Protein AF-U4R1W8-F1 (afdb_monomer)

pLDDT: mean 82.8, std 11.83, range [41.53, 95.94]

Solvent-accessible surface area (backbone atoms only — not comparable to full-atom values): 12008 Å² total; per-residue (Å²): 133,58,74,65,61,56,52,50,53,52,52,53,51,50,52,52,52,52,52,49,53,51,51,51,53,50,52,22,50,51,47,30,52,52,53,52,50,52,46,52,54,21,46,48,51,9,36,58,47,18,41,65,30,57,30,69,77,75,13,47,61,17,70,64,47,62,53,34,86,89,76,74,40,74,38,38,34,34,30,33,64,26,67,68,56,14,50,51,39,22,42,54,38,23,28,74,65,56,68,47,54,59,87,79,42,40,87,41,27,40,40,38,42,34,27,17,39,93,74,33,34,38,39,39,41,36,39,79,89,47,77,47,74,54,72,41,72,50,50,74,54,51,49,56,53,50,52,61,47,48,59,76,76,44,68,81,86,49,88,80,78,79,80,69,75,56,63,79,42,80,89,81,42,57,62,58,80,38,27,28,26,33,42,37,35,50,69,43,78,40,72,30,76,85,50,75,45,69,44,70,48,76,40,76,34,66,50,85,86,77,82,80,78,78,85,73,80,128

Nearest PDB structures (foldseek):
  9ba3-assembly3_E  TM=3.712E-01  e=3.579E-02  Vreelandella titanicae
  9b9s-assembly1_A-2  TM=3.191E-01  e=2.455E-02  Vreelandella titanicae
  5zfr-assembly1_C-2  TM=2.902E-01  e=1.064E+00  Geobacter sulfurreducens PCA
  2r41-assembly1_C  TM=4.197E-01  e=5.799E+00  Enterococcus faecalis V583
  5uls-assembly1_B  TM=2.135E-01  e=8.810E-01  Canis lupus familiaris

Sequence (218 aa):
MSKGTLSFMFFSMAIVLVLAIIVLNVADYSLYSYKKKCIASAIDFAVSAAVQENNTELSRQGYAEGVDESTGKISTDNIVIDTEKASAAFFSTLESNAGIRKDQVIPKMMIIIINPTDTDMNYIITNDSKNISGSVTDPASIETVINTNSLAFWDAADPDSETIYVNGNPKTTEFEKKPCYMVFIKNYEIDGLFKKRTATFIAFKGSHIERKDSGIDD

Foldseek 3Di:
DDPVVVVVVVVVVVVVVVVVVVVQVVQLVVQQVVLVVQLQVLQQVLQLQLQQQWDCVQCVVLVVQQADPVPRHRGQASTFGDPVVSVVSSQVSSCVRNVDHPVQFQLQKWKKKWHHHPQWIWIWIDGPPDIDIDIGRDQQCVQVVCLVCVPVSDPVPPPDSDRDDQPPDVVPGGRDRAIKIKMWGFQRWDGGPPDIDTDIHIYMDGDDDDDDPPPPPD

Radius of gyration: 24.31 Å; Cα contacts (8 Å, |Δi|>4): 325; chains: 1; bounding box: 80×34×79 Å

Organism: NCBI:txid1330534

Structure (mmCIF, N/CA/C/O backbone):
data_AF-U4R1W8-F1
#
_entry.id   AF-U4R1W8-F1
#
loop_
_atom_site.group_PDB
_atom_site.id
_atom_site.type_symbol
_atom_site.label_atom_id
_atom_site.label_alt_id
_atom_site.label_comp_id
_atom_site.label_asym_id
_atom_site.label_entity_id
_atom_site.label_seq_id
_atom_site.pdbx_PDB_ins_code
_atom_site.Cartn_x
_atom_site.Cartn_y
_atom_site.Cartn_z
_atom_site.occupancy
_atom_site.B_iso_or_equiv
_atom_site.auth_seq_id
_atom_site.auth_comp_id
_atom_site.auth_asym_id
_atom_site.auth_atom_id
_atom_site.pdbx_PDB_model_num
ATOM 1 N N . MET A 1 1 ? 33.748 8.267 -56.579 1.00 56.56 1 MET A N 1
ATOM 2 C CA . MET A 1 1 ? 33.056 8.752 -55.363 1.00 56.56 1 MET A CA 1
ATOM 3 C C . MET A 1 1 ? 34.055 9.573 -54.558 1.00 56.56 1 MET A C 1
ATOM 5 O O . MET A 1 1 ? 35.128 9.051 -54.280 1.00 56.56 1 MET A O 1
ATOM 9 N N . SER A 1 2 ? 33.796 10.857 -54.284 1.00 69.81 2 SER A N 1
ATOM 10 C CA . SER A 1 2 ? 34.754 11.666 -53.511 1.00 69.81 2 SER A CA 1
ATOM 11 C C . SER A 1 2 ? 34.719 11.232 -52.042 1.00 69.81 2 SER A C 1
ATOM 13 O O . SER A 1 2 ? 33.668 10.827 -51.537 1.00 69.81 2 SER A O 1
ATOM 15 N N . LYS A 1 3 ? 35.856 11.320 -51.340 1.00 68.94 3 LYS A N 1
ATOM 16 C CA . LYS A 1 3 ? 35.929 11.024 -49.897 1.00 68.94 3 LYS A CA 1
ATOM 17 C C . LYS A 1 3 ? 34.902 11.841 -49.088 1.00 68.94 3 LYS A C 1
ATOM 19 O O . LYS A 1 3 ? 34.389 11.346 -48.093 1.00 68.94 3 LYS A O 1
ATOM 24 N N . GLY A 1 4 ? 34.541 13.041 -49.557 1.00 74.88 4 GLY A N 1
ATOM 25 C CA . GLY A 1 4 ? 33.522 13.892 -48.933 1.00 74.88 4 GLY A CA 1
ATOM 26 C C . GLY A 1 4 ? 32.097 13.335 -49.026 1.00 74.88 4 GLY A C 1
ATOM 27 O O . GLY A 1 4 ? 31.359 13.400 -48.048 1.00 74.88 4 GLY A O 1
ATOM 28 N N . THR A 1 5 ? 31.714 12.727 -50.156 1.00 77.06 5 THR A N 1
ATOM 29 C CA . THR A 1 5 ? 30.368 12.146 -50.331 1.00 77.06 5 THR A CA 1
ATOM 30 C C . THR A 1 5 ? 30.154 10.925 -49.434 1.00 77.06 5 THR A C 1
ATOM 32 O O . THR A 1 5 ? 29.084 10.770 -48.852 1.00 77.06 5 THR A O 1
ATOM 35 N N . LEU A 1 6 ? 31.182 10.083 -49.277 1.00 79.12 6 LEU A N 1
ATOM 36 C CA . LEU A 1 6 ? 31.124 8.910 -48.401 1.00 79.12 6 LEU A CA 1
ATOM 37 C C . LEU A 1 6 ? 31.013 9.323 -46.920 1.00 79.12 6 LEU A C 1
ATOM 39 O O . LEU A 1 6 ? 30.156 8.812 -46.204 1.00 79.12 6 LEU A O 1
ATOM 43 N N . SER A 1 7 ? 31.821 10.294 -46.471 1.00 79.94 7 SER A N 1
ATOM 44 C CA . SER A 1 7 ? 31.762 10.801 -45.092 1.00 79.94 7 SER A CA 1
ATOM 45 C C . SER A 1 7 ? 30.421 11.457 -44.754 1.00 79.94 7 SER A C 1
ATOM 47 O O . SER A 1 7 ? 29.898 11.246 -43.663 1.00 79.94 7 SER A O 1
ATOM 49 N N . PHE A 1 8 ? 29.826 12.207 -45.687 1.00 85.44 8 PHE A N 1
ATOM 50 C CA . PHE A 1 8 ? 28.502 12.806 -45.491 1.00 85.44 8 PHE A CA 1
ATOM 51 C C . PHE A 1 8 ? 27.395 11.746 -45.354 1.00 85.44 8 PHE A C 1
ATOM 53 O O . PHE A 1 8 ? 26.499 11.874 -44.516 1.00 85.44 8 PHE A O 1
ATOM 60 N N . MET A 1 9 ? 27.475 10.662 -46.131 1.00 86.44 9 MET A N 1
ATOM 61 C CA . MET A 1 9 ? 26.526 9.549 -46.050 1.00 86.44 9 MET A CA 1
ATOM 62 C C . MET A 1 9 ? 26.617 8.814 -44.703 1.00 86.44 9 MET A C 1
ATOM 64 O O . MET A 1 9 ? 25.593 8.510 -44.098 1.00 86.44 9 MET A O 1
ATOM 68 N N . PHE A 1 10 ? 27.827 8.595 -44.179 1.00 87.25 10 PHE A N 1
ATOM 69 C CA . PHE A 1 10 ? 27.996 8.005 -42.848 1.00 87.25 10 PHE A CA 1
ATOM 70 C C . PHE A 1 10 ? 27.524 8.931 -41.724 1.00 87.25 10 PHE A C 1
ATOM 72 O O . PHE A 1 10 ? 26.888 8.465 -40.782 1.00 87.25 10 PHE A O 1
ATOM 79 N N . PHE A 1 11 ? 27.783 10.236 -41.828 1.00 90.50 11 PHE A N 1
ATOM 80 C CA . PHE A 1 11 ? 27.347 11.200 -40.819 1.00 90.50 11 PHE A CA 1
ATOM 81 C C . PHE A 1 11 ? 25.818 11.333 -40.768 1.00 90.50 11 PHE A C 1
ATOM 83 O O . PHE A 1 11 ? 25.226 11.298 -39.692 1.00 90.50 11 PHE A O 1
ATOM 90 N N . SER A 1 12 ? 25.163 11.410 -41.930 1.00 88.25 12 SER A N 1
ATOM 91 C CA . SER A 1 12 ? 23.696 11.433 -42.011 1.00 88.25 12 SER A CA 1
ATOM 92 C C . SER A 1 12 ? 23.067 10.137 -41.489 1.00 88.25 12 SER A C 1
ATOM 94 O O . SER A 1 12 ? 22.116 10.201 -40.713 1.00 88.25 12 SER A O 1
ATOM 96 N N . MET A 1 13 ? 23.636 8.972 -41.817 1.00 92.75 13 MET A N 1
ATOM 97 C CA . MET A 1 13 ? 23.195 7.688 -41.259 1.00 92.75 13 MET A CA 1
ATOM 98 C C . MET A 1 13 ? 23.349 7.646 -39.731 1.00 92.75 13 MET A C 1
ATOM 100 O O . MET A 1 13 ? 22.439 7.204 -39.032 1.00 92.75 13 MET A O 1
ATOM 104 N N . ALA A 1 14 ? 24.472 8.140 -39.200 1.00 93.31 14 ALA A N 1
ATOM 105 C CA . ALA A 1 14 ? 24.712 8.193 -37.760 1.00 93.31 14 ALA A CA 1
ATOM 106 C C . ALA A 1 14 ? 23.686 9.083 -37.043 1.00 93.31 14 ALA A C 1
ATOM 108 O O . ALA A 1 14 ? 23.156 8.683 -36.009 1.00 93.31 14 ALA A O 1
ATOM 109 N N . ILE A 1 15 ? 23.344 10.245 -37.612 1.00 93.38 15 ILE A N 1
ATOM 110 C CA . ILE A 1 15 ? 22.303 11.124 -37.061 1.00 93.38 15 ILE A CA 1
ATOM 111 C C . ILE A 1 15 ? 20.949 10.412 -37.030 1.00 93.38 15 ILE A C 1
ATOM 113 O O . ILE A 1 15 ? 20.282 10.419 -35.998 1.00 93.38 15 ILE A O 1
ATOM 117 N N . VAL A 1 16 ? 20.547 9.774 -38.133 1.00 94.81 16 VAL A N 1
ATOM 118 C CA . VAL A 1 16 ? 19.268 9.048 -38.204 1.00 94.81 16 VAL A CA 1
ATOM 119 C C . VAL A 1 16 ? 19.222 7.923 -37.170 1.00 94.81 16 VAL A C 1
ATOM 121 O O . VAL A 1 16 ? 18.213 7.762 -36.486 1.00 94.81 16 VAL A O 1
ATOM 124 N N . LEU A 1 17 ? 20.320 7.185 -36.999 1.00 94.81 17 LEU A N 1
ATOM 125 C CA . LEU A 1 17 ? 20.411 6.111 -36.013 1.00 94.81 17 LEU A CA 1
ATOM 126 C C . LEU A 1 17 ? 20.308 6.640 -34.575 1.00 94.81 17 LEU A C 1
ATOM 128 O O . LEU A 1 17 ? 19.567 6.080 -33.768 1.00 94.81 17 LEU A O 1
ATOM 132 N N . VAL A 1 18 ? 20.992 7.742 -34.256 1.00 95.25 18 VAL A N 1
ATOM 133 C CA . VAL A 1 18 ? 20.892 8.394 -32.940 1.00 95.25 18 VAL A CA 1
ATOM 134 C C . VAL A 1 18 ? 19.462 8.868 -32.675 1.00 95.25 18 VAL A C 1
ATOM 136 O O . VAL A 1 18 ? 18.923 8.603 -31.601 1.00 95.25 18 VAL A O 1
ATOM 139 N N . LEU A 1 19 ? 18.815 9.506 -33.654 1.00 94.56 19 LEU A N 1
ATOM 140 C CA . LEU A 1 19 ? 17.422 9.940 -33.530 1.00 94.56 19 LEU A CA 1
ATOM 141 C C . LEU A 1 19 ? 16.472 8.755 -33.314 1.00 94.56 19 LEU A C 1
ATOM 143 O O . LEU A 1 19 ? 15.603 8.826 -32.448 1.00 94.56 19 LEU A O 1
ATOM 147 N N . ALA A 1 20 ? 16.666 7.648 -34.035 1.00 93.69 20 ALA A N 1
ATOM 148 C CA . ALA A 1 20 ? 15.872 6.437 -33.848 1.00 93.69 20 ALA A CA 1
ATOM 149 C C . ALA A 1 20 ? 16.027 5.868 -32.428 1.00 93.69 20 ALA A C 1
ATOM 151 O O . ALA A 1 20 ? 15.031 5.558 -31.780 1.00 93.69 20 ALA A O 1
ATOM 152 N N . ILE A 1 21 ? 17.255 5.800 -31.903 1.00 92.75 21 ILE A N 1
ATOM 153 C CA . ILE A 1 21 ? 17.513 5.348 -30.527 1.00 92.75 21 ILE A CA 1
ATOM 154 C C . ILE A 1 21 ? 16.815 6.260 -29.512 1.00 92.75 21 ILE A C 1
ATOM 156 O O . ILE A 1 21 ? 16.218 5.764 -28.556 1.00 92.75 21 ILE A O 1
ATOM 160 N N . ILE A 1 22 ? 16.853 7.581 -29.706 1.00 92.94 22 ILE A N 1
ATOM 161 C CA . ILE A 1 22 ? 16.164 8.530 -28.820 1.00 92.94 22 ILE A CA 1
ATOM 162 C C . ILE A 1 22 ? 14.654 8.268 -28.835 1.00 92.94 22 ILE A C 1
ATOM 164 O O . ILE A 1 22 ? 14.058 8.114 -27.771 1.00 92.94 22 ILE A O 1
ATOM 168 N N . VAL A 1 23 ? 14.042 8.145 -30.017 1.00 94.00 23 VAL A N 1
ATOM 169 C CA . VAL A 1 23 ? 12.599 7.880 -30.150 1.00 94.00 23 VAL A CA 1
ATOM 170 C C . VAL A 1 23 ? 12.211 6.552 -29.498 1.00 94.00 23 VAL A C 1
ATOM 172 O O . VAL A 1 23 ? 11.215 6.499 -28.780 1.00 94.00 23 VAL A O 1
ATOM 175 N N . LEU A 1 24 ? 13.009 5.497 -29.676 1.00 91.75 24 LEU A N 1
ATOM 176 C CA . LEU A 1 24 ? 12.761 4.196 -29.047 1.00 91.75 24 LEU A CA 1
ATOM 177 C C . LEU A 1 24 ? 12.839 4.266 -27.516 1.00 91.75 24 LEU A C 1
ATOM 179 O O . LEU A 1 24 ? 12.008 3.664 -26.841 1.00 91.75 24 LEU A O 1
ATOM 183 N N . ASN A 1 25 ? 13.789 5.024 -26.960 1.00 89.62 25 ASN A N 1
ATOM 184 C CA . ASN A 1 25 ? 13.878 5.229 -25.511 1.00 89.62 25 ASN A CA 1
ATOM 185 C C . ASN A 1 25 ? 12.696 6.043 -24.968 1.00 89.62 25 ASN A C 1
ATOM 187 O O . ASN A 1 25 ? 12.192 5.739 -23.887 1.00 89.62 25 ASN A O 1
ATOM 191 N N . VAL A 1 26 ? 12.234 7.056 -25.709 1.00 90.31 26 VAL A N 1
ATOM 192 C CA . VAL A 1 26 ? 11.033 7.819 -25.341 1.00 90.31 26 VAL A CA 1
ATOM 193 C C . VAL A 1 26 ? 9.805 6.913 -25.374 1.00 90.31 26 VAL A C 1
ATOM 195 O O . VAL A 1 26 ? 9.050 6.900 -24.410 1.00 90.31 26 VAL A O 1
ATOM 198 N N . ALA A 1 27 ? 9.639 6.103 -26.421 1.00 90.88 27 ALA A N 1
ATOM 199 C CA . ALA A 1 27 ? 8.532 5.157 -26.533 1.00 90.88 27 ALA A CA 1
ATOM 200 C C . ALA A 1 27 ? 8.535 4.113 -25.399 1.00 90.88 27 ALA A C 1
ATOM 202 O O . ALA A 1 27 ? 7.491 3.869 -24.793 1.00 90.88 27 ALA A O 1
ATOM 203 N N . ASP A 1 28 ? 9.703 3.549 -25.066 1.00 89.94 28 ASP A N 1
ATOM 204 C CA . ASP A 1 28 ? 9.884 2.643 -23.921 1.00 89.94 28 ASP A CA 1
ATOM 205 C C . ASP A 1 28 ? 9.442 3.299 -22.609 1.00 89.94 28 ASP A C 1
ATOM 207 O O . ASP A 1 28 ? 8.654 2.727 -21.851 1.00 89.94 28 ASP A O 1
ATOM 211 N N . TYR A 1 29 ? 9.898 4.530 -22.365 1.00 88.94 29 TYR A N 1
ATOM 212 C CA . TYR A 1 29 ? 9.556 5.264 -21.154 1.00 88.94 29 TYR A CA 1
ATOM 213 C C . TYR A 1 29 ? 8.075 5.659 -21.100 1.00 88.94 29 TYR A C 1
ATOM 215 O O . TYR A 1 29 ? 7.454 5.569 -20.041 1.00 88.94 29 TYR A O 1
ATOM 223 N N . SER A 1 30 ? 7.483 6.061 -22.226 1.00 90.25 30 SER A N 1
ATOM 224 C CA . SER A 1 30 ? 6.056 6.376 -22.320 1.00 90.25 30 SER A CA 1
ATOM 225 C C . SER A 1 30 ? 5.190 5.161 -21.994 1.00 90.25 30 SER A C 1
ATOM 227 O O . SER A 1 30 ? 4.232 5.297 -21.233 1.00 90.25 30 SER A O 1
ATOM 229 N N . LEU A 1 31 ? 5.545 3.974 -22.501 1.00 91.06 31 LEU A N 1
ATOM 230 C CA . LEU A 1 31 ? 4.826 2.738 -22.190 1.00 91.06 31 LEU 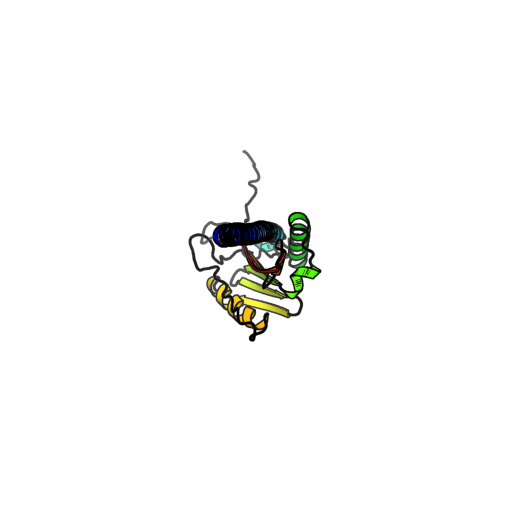A CA 1
ATOM 231 C C . LEU A 1 31 ? 4.942 2.376 -20.705 1.00 91.06 31 LEU A C 1
ATOM 233 O O . LEU A 1 31 ? 3.933 2.070 -20.069 1.00 91.06 31 LEU A O 1
ATOM 237 N N . TYR A 1 32 ? 6.152 2.458 -20.146 1.00 92.19 32 TYR A N 1
ATOM 238 C CA . TYR A 1 32 ? 6.380 2.265 -18.714 1.00 92.19 32 TYR A CA 1
ATOM 239 C C . TYR A 1 32 ? 5.529 3.226 -17.870 1.00 92.19 32 TYR A C 1
ATOM 241 O O . TYR A 1 32 ? 4.820 2.789 -16.967 1.00 92.19 32 TYR A O 1
ATOM 249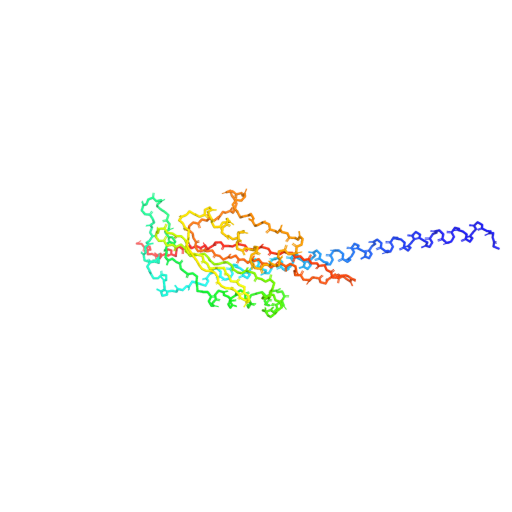 N N . SER A 1 33 ? 5.557 4.524 -18.185 1.00 91.44 33 SER A N 1
ATOM 250 C CA . SER A 1 33 ? 4.820 5.560 -17.454 1.00 91.44 33 SER A CA 1
ATOM 251 C C . SER A 1 33 ? 3.305 5.338 -17.511 1.00 91.44 33 SER A C 1
ATOM 253 O O . SER A 1 33 ? 2.621 5.429 -16.491 1.00 91.44 33 SER A O 1
ATOM 255 N N . TYR A 1 34 ? 2.783 4.969 -18.685 1.00 92.81 34 TYR A N 1
ATOM 256 C CA . TYR A 1 34 ? 1.372 4.632 -18.858 1.00 92.81 34 TYR A CA 1
ATOM 257 C C . TYR A 1 34 ? 0.963 3.434 -17.993 1.00 92.81 34 TYR A C 1
ATOM 259 O O . TYR A 1 34 ? 0.030 3.547 -17.198 1.00 92.81 34 TYR A O 1
ATOM 267 N N . LYS A 1 35 ? 1.701 2.318 -18.072 1.00 91.69 35 LYS A N 1
ATOM 268 C CA . LYS A 1 35 ? 1.428 1.127 -17.252 1.00 91.69 35 LYS A CA 1
ATOM 269 C C . LYS A 1 35 ? 1.538 1.427 -15.761 1.00 91.69 35 LYS A C 1
ATOM 271 O O . LYS A 1 35 ? 0.652 1.042 -15.006 1.00 91.69 35 LYS A O 1
ATOM 276 N N . LYS A 1 36 ? 2.571 2.167 -15.340 1.00 92.56 36 LYS A N 1
ATOM 277 C CA . LYS A 1 36 ? 2.735 2.617 -13.951 1.00 92.56 36 LYS A CA 1
ATOM 278 C C . LYS A 1 36 ? 1.498 3.370 -13.466 1.00 92.56 36 LYS A C 1
ATOM 280 O O . LYS A 1 36 ? 1.017 3.093 -12.373 1.00 92.56 36 LYS A O 1
ATOM 285 N N . LYS A 1 37 ? 0.958 4.284 -14.276 1.00 92.38 37 LYS A N 1
ATOM 286 C CA . LYS A 1 37 ? -0.257 5.030 -13.929 1.00 92.38 37 LYS A CA 1
ATOM 287 C C . LYS A 1 37 ? -1.485 4.119 -13.819 1.00 92.38 37 LYS A C 1
ATOM 289 O O . LYS A 1 37 ? -2.230 4.252 -12.857 1.00 92.38 37 LYS A O 1
ATOM 294 N N . CYS A 1 38 ? -1.677 3.190 -14.757 1.00 91.81 38 CYS A N 1
ATOM 295 C CA . CYS A 1 38 ? -2.781 2.225 -14.699 1.00 91.81 38 CYS A CA 1
ATOM 296 C C . CYS A 1 38 ? -2.723 1.355 -13.437 1.00 91.81 38 CYS A C 1
ATOM 298 O O . CYS A 1 38 ? -3.741 1.174 -12.779 1.00 91.81 38 CYS A O 1
ATOM 300 N N . ILE A 1 39 ? -1.532 0.866 -13.077 1.00 92.81 39 ILE A N 1
ATOM 301 C CA . ILE A 1 39 ? -1.325 0.061 -11.868 1.00 92.81 39 ILE A CA 1
ATOM 302 C C . ILE A 1 39 ? -1.620 0.889 -10.616 1.00 92.81 39 ILE A C 1
ATOM 304 O O . ILE A 1 39 ? -2.370 0.430 -9.763 1.00 92.81 39 ILE A O 1
ATOM 308 N N . ALA A 1 40 ? -1.102 2.120 -10.528 1.00 92.50 40 ALA A N 1
ATOM 309 C CA . ALA A 1 40 ? -1.386 3.011 -9.402 1.00 92.50 40 ALA A CA 1
ATOM 310 C C . ALA A 1 40 ? -2.898 3.224 -9.215 1.00 92.50 40 ALA A C 1
ATOM 312 O O . ALA A 1 40 ? -3.417 3.004 -8.127 1.00 92.50 40 ALA A O 1
ATOM 313 N N . SER A 1 41 ? -3.625 3.542 -10.293 1.00 93.56 41 SER A N 1
ATOM 314 C CA . SER A 1 41 ? -5.082 3.711 -10.230 1.00 93.56 41 SER A CA 1
ATOM 315 C C . SER A 1 41 ? -5.823 2.422 -9.860 1.00 93.56 41 SER A C 1
ATOM 317 O O . SER A 1 41 ? -6.804 2.473 -9.124 1.00 93.56 41 S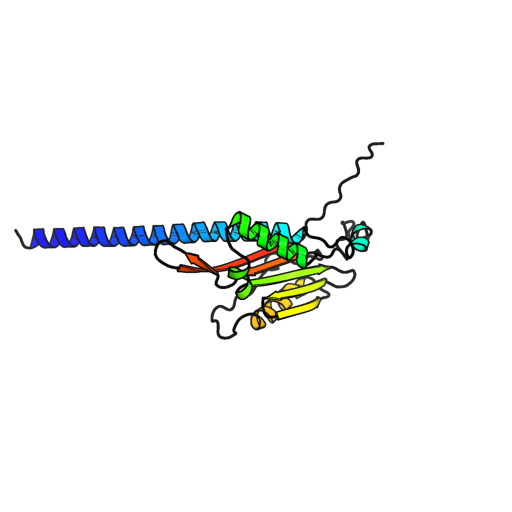ER A O 1
ATOM 319 N N . ALA A 1 42 ? -5.364 1.260 -10.330 1.00 93.56 42 ALA A N 1
ATOM 320 C CA . ALA A 1 42 ? -5.957 -0.020 -9.950 1.00 93.56 42 ALA A CA 1
ATOM 321 C C . ALA A 1 42 ? -5.763 -0.325 -8.456 1.00 93.56 42 ALA A C 1
ATOM 323 O O . ALA A 1 42 ? -6.680 -0.835 -7.816 1.00 93.56 42 ALA A O 1
ATOM 324 N N . ILE A 1 43 ? -4.602 0.027 -7.894 1.00 94.56 43 ILE A N 1
ATOM 325 C CA . ILE A 1 43 ? -4.339 -0.084 -6.456 1.00 94.56 43 ILE A CA 1
ATOM 326 C C . ILE A 1 43 ? -5.256 0.871 -5.680 1.00 94.56 43 ILE A C 1
ATOM 328 O O . ILE A 1 43 ? -5.853 0.447 -4.694 1.00 94.56 43 ILE A O 1
ATOM 332 N N . ASP A 1 44 ? -5.446 2.111 -6.139 1.00 92.75 44 ASP A N 1
ATOM 333 C CA . ASP A 1 44 ? -6.361 3.064 -5.491 1.00 92.75 44 ASP A CA 1
ATOM 334 C C . ASP A 1 44 ? -7.807 2.540 -5.444 1.00 92.75 44 ASP A C 1
ATOM 336 O O . ASP A 1 44 ? -8.487 2.651 -4.417 1.00 92.75 44 ASP A O 1
ATOM 340 N N . PHE A 1 45 ? -8.282 1.922 -6.532 1.00 92.75 45 PHE A N 1
ATOM 341 C CA . PHE A 1 45 ? -9.598 1.277 -6.566 1.00 92.75 45 PHE A CA 1
ATOM 342 C C . PHE A 1 45 ? -9.666 0.062 -5.643 1.00 92.75 45 PHE A C 1
ATOM 344 O O . PHE A 1 45 ? -10.647 -0.096 -4.920 1.00 92.75 45 PHE A O 1
ATOM 351 N N . ALA A 1 46 ? -8.621 -0.763 -5.618 1.00 94.81 46 ALA A N 1
ATOM 352 C CA . ALA A 1 46 ? -8.552 -1.936 -4.758 1.00 94.81 46 ALA A CA 1
ATOM 353 C C . ALA A 1 46 ? -8.552 -1.567 -3.267 1.00 94.81 46 ALA A C 1
ATOM 355 O O . ALA A 1 46 ? -9.285 -2.172 -2.488 1.00 94.81 46 ALA A O 1
ATOM 356 N N . VAL A 1 47 ? -7.796 -0.541 -2.866 1.00 93.81 47 VAL A N 1
ATOM 357 C CA . VAL A 1 47 ? -7.814 -0.006 -1.495 1.00 93.81 47 VAL A CA 1
ATOM 358 C C . VAL A 1 47 ? -9.186 0.587 -1.163 1.00 93.81 47 VAL A C 1
ATOM 360 O O . VAL A 1 47 ? -9.702 0.375 -0.066 1.00 93.81 47 VAL A O 1
ATOM 363 N N . SER A 1 48 ? -9.813 1.282 -2.116 1.00 92.81 48 SER A N 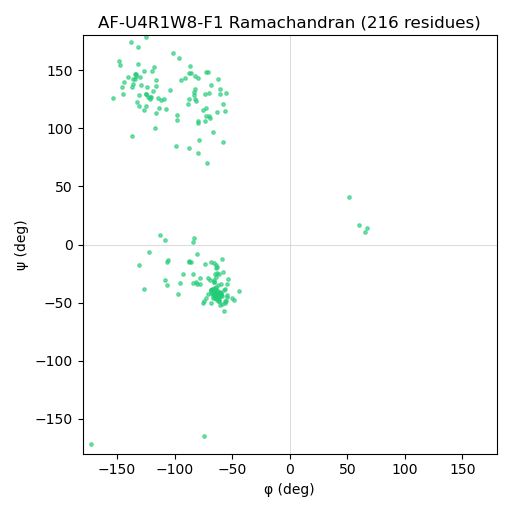1
ATOM 364 C CA . SER A 1 48 ? -11.160 1.837 -1.934 1.00 92.81 48 SER A CA 1
ATOM 365 C C . SER A 1 48 ? -12.238 0.763 -1.784 1.00 92.81 48 SER A C 1
ATOM 367 O O . SER A 1 48 ? -13.212 1.002 -1.077 1.00 92.81 48 SER A O 1
ATOM 369 N N . ALA A 1 49 ? -12.084 -0.397 -2.425 1.00 91.50 49 ALA A N 1
ATOM 370 C CA . ALA A 1 49 ? -12.963 -1.545 -2.220 1.00 91.50 49 ALA A CA 1
ATOM 371 C C . ALA A 1 49 ? -12.701 -2.201 -0.855 1.00 91.50 49 ALA A C 1
ATOM 373 O O . ALA A 1 49 ? -13.631 -2.437 -0.094 1.00 91.50 49 ALA A O 1
ATOM 374 N N . ALA A 1 50 ? -11.431 -2.419 -0.505 1.00 93.31 50 ALA A N 1
ATOM 375 C CA . ALA A 1 50 ? -11.037 -3.074 0.740 1.00 93.31 50 ALA A CA 1
ATOM 376 C C . ALA A 1 50 ? -11.513 -2.329 1.996 1.00 93.31 50 ALA A C 1
ATOM 378 O O . ALA A 1 50 ? -11.994 -2.952 2.936 1.00 93.31 50 ALA A O 1
ATOM 379 N N . VAL A 1 51 ? -11.429 -0.995 2.005 1.00 92.06 51 VAL A N 1
ATOM 380 C CA . VAL A 1 51 ? -11.844 -0.181 3.161 1.00 92.06 51 VAL A CA 1
ATOM 381 C C . VAL A 1 51 ? -13.362 -0.199 3.409 1.00 92.06 51 VAL A C 1
ATOM 383 O O . VAL A 1 51 ? -13.813 0.233 4.465 1.00 92.06 51 VAL A O 1
ATOM 386 N N . GLN A 1 52 ? -14.163 -0.660 2.442 1.00 88.81 52 GLN A N 1
ATOM 387 C CA . GLN A 1 52 ? -15.622 -0.760 2.584 1.00 88.81 52 GLN A CA 1
ATOM 388 C C . GLN A 1 52 ? -16.062 -2.075 3.241 1.00 88.81 52 GLN A C 1
ATOM 390 O O . GLN A 1 52 ? -17.198 -2.177 3.705 1.00 88.81 52 GLN A O 1
ATOM 395 N N . GLU A 1 53 ? -15.174 -3.068 3.312 1.00 92.00 53 GLU A N 1
ATOM 396 C CA . GLU A 1 53 ? -15.466 -4.390 3.865 1.00 92.00 53 GLU A CA 1
ATOM 397 C C . GLU A 1 53 ? -15.411 -4.370 5.395 1.00 92.00 53 GLU A C 1
ATOM 399 O O . GLU A 1 53 ? -14.439 -4.789 6.021 1.00 92.00 53 GLU A O 1
ATOM 404 N N . ASN A 1 54 ? -16.474 -3.866 6.015 1.00 87.12 54 ASN A N 1
ATOM 405 C CA . ASN A 1 54 ? -16.598 -3.832 7.467 1.00 87.12 54 ASN A CA 1
ATOM 406 C C . ASN A 1 54 ? -17.100 -5.166 8.038 1.00 87.12 54 ASN A C 1
ATOM 408 O O . ASN A 1 54 ? -17.982 -5.829 7.482 1.00 87.12 54 ASN A O 1
ATOM 412 N N . ASN A 1 55 ? -16.603 -5.524 9.220 1.00 87.31 55 ASN A N 1
ATOM 413 C CA . ASN A 1 55 ? -17.118 -6.632 10.006 1.00 87.31 55 ASN A CA 1
ATOM 414 C C . ASN A 1 55 ? -18.377 -6.179 10.755 1.00 87.31 55 ASN A C 1
ATOM 416 O O . ASN A 1 55 ? -18.294 -5.480 11.764 1.00 87.31 55 ASN A O 1
ATOM 420 N N . THR A 1 56 ? -19.550 -6.594 10.283 1.00 84.00 56 THR A N 1
ATOM 421 C CA . THR A 1 56 ? -20.842 -6.183 10.854 1.00 84.00 56 THR A CA 1
ATOM 422 C C . THR A 1 56 ? -21.066 -6.642 12.293 1.00 84.00 56 THR A C 1
ATOM 424 O O . THR A 1 56 ? -21.809 -5.995 13.025 1.00 84.00 56 THR A O 1
ATOM 427 N N . GLU A 1 57 ? -20.458 -7.757 12.699 1.00 84.75 57 GLU A N 1
ATOM 428 C CA . GLU A 1 57 ? -20.607 -8.305 14.049 1.00 84.75 57 GLU A CA 1
ATOM 429 C C . GLU A 1 57 ? -19.793 -7.491 15.056 1.00 84.75 57 GLU A C 1
ATOM 431 O O . GLU A 1 57 ? -20.340 -7.009 16.049 1.00 84.75 57 GLU A O 1
ATOM 436 N N . LEU A 1 58 ? -18.512 -7.266 14.753 1.00 84.44 58 LEU A N 1
ATOM 437 C CA . LEU A 1 58 ? -17.619 -6.462 15.589 1.00 84.44 58 LEU A CA 1
ATOM 438 C C . LEU A 1 58 ? -17.997 -4.976 15.570 1.00 84.44 58 LEU A C 1
ATOM 440 O O . LEU A 1 58 ? -17.855 -4.299 16.581 1.00 84.44 58 LEU A O 1
ATOM 444 N N . SER A 1 59 ? -18.554 -4.492 14.455 1.00 83.06 59 SER A N 1
ATOM 445 C CA . SER A 1 59 ? -18.938 -3.084 14.290 1.00 83.06 59 SER A CA 1
ATOM 446 C C . SER A 1 59 ? -20.311 -2.733 14.859 1.00 83.06 59 SER A C 1
ATOM 448 O O . SER A 1 59 ? -20.754 -1.593 14.740 1.00 83.06 59 SER A O 1
ATOM 450 N N . ARG A 1 60 ? -21.021 -3.688 15.478 1.00 80.56 60 ARG A N 1
ATOM 451 C CA . ARG A 1 60 ? -22.395 -3.470 15.959 1.00 80.56 60 ARG A CA 1
ATOM 452 C C . ARG A 1 60 ? -22.493 -2.301 16.941 1.00 80.56 60 ARG A C 1
ATOM 454 O O . ARG A 1 60 ? -23.466 -1.556 16.888 1.00 80.56 60 ARG A O 1
ATOM 461 N N . GLN A 1 61 ? -21.507 -2.162 17.827 1.00 78.56 61 GLN A N 1
ATOM 462 C CA . GLN A 1 61 ? -21.456 -1.063 18.789 1.00 78.56 61 GLN A CA 1
ATOM 463 C C . GLN A 1 61 ? -21.214 0.275 18.083 1.00 78.56 61 GLN A C 1
ATOM 465 O O . GLN A 1 61 ? -22.024 1.181 18.245 1.00 78.56 61 GLN A O 1
ATOM 470 N N . GLY A 1 62 ? -20.199 0.362 17.217 1.00 76.06 62 GLY A N 1
ATOM 471 C CA . GLY A 1 62 ? -19.911 1.583 16.458 1.00 76.06 62 GLY A CA 1
ATOM 472 C C . GLY A 1 62 ? -21.064 2.030 15.554 1.00 76.06 62 GLY A C 1
ATOM 473 O O . GLY A 1 62 ? -21.330 3.217 15.411 1.00 76.06 62 GLY A O 1
ATOM 474 N N . TYR A 1 63 ? -21.828 1.091 14.987 1.00 79.50 63 TYR A N 1
ATOM 475 C CA . TYR A 1 63 ? -23.035 1.430 14.226 1.00 79.50 63 TYR A CA 1
ATOM 476 C C . TYR A 1 63 ? -24.194 1.932 15.093 1.00 79.50 63 TYR A C 1
ATOM 478 O O . TYR A 1 63 ? -25.022 2.703 14.603 1.00 79.50 63 TYR A O 1
ATOM 486 N N . ALA A 1 64 ? -24.276 1.492 16.351 1.00 74.62 64 ALA A N 1
ATOM 487 C CA . ALA A 1 64 ? -25.293 1.935 17.299 1.00 74.62 64 ALA A CA 1
ATOM 488 C C . ALA A 1 64 ? -24.940 3.289 17.936 1.00 74.62 64 ALA A C 1
ATOM 490 O O . ALA A 1 64 ? -25.832 4.097 18.201 1.00 74.62 64 ALA A O 1
ATOM 491 N N . GLU A 1 65 ? -23.652 3.549 18.159 1.00 70.88 65 GLU A N 1
ATOM 492 C CA . GLU A 1 65 ? -23.140 4.778 18.761 1.00 70.88 65 GLU A CA 1
ATOM 493 C C . GLU A 1 65 ? -23.113 5.887 17.710 1.00 70.88 65 GLU A C 1
ATOM 495 O O . GLU A 1 65 ? -22.208 6.070 16.900 1.00 70.88 65 GLU A O 1
ATOM 500 N N . GLY A 1 66 ? -24.244 6.585 17.673 1.00 62.00 66 GLY A N 1
ATOM 501 C CA . GLY A 1 66 ? -24.627 7.469 16.596 1.00 62.00 66 GLY A CA 1
ATOM 502 C C . GLY A 1 66 ? -23.635 8.609 16.337 1.00 62.00 66 GLY A C 1
ATOM 503 O O . GLY A 1 66 ? -23.262 8.940 15.208 1.00 62.00 66 GLY A O 1
ATOM 504 N N . VAL A 1 67 ? -23.289 9.319 17.389 1.00 69.69 67 VAL A N 1
ATOM 505 C CA . VAL A 1 67 ? -22.684 10.637 17.283 1.00 69.69 67 VAL A CA 1
ATOM 506 C C . VAL A 1 67 ? -21.705 10.752 18.426 1.00 69.69 67 VAL A C 1
ATOM 508 O O . VAL A 1 67 ? -22.023 10.384 19.552 1.00 69.69 67 VAL A O 1
ATOM 511 N N . ASP A 1 68 ? -20.523 11.260 18.125 1.00 67.38 68 ASP A N 1
ATOM 512 C CA . ASP A 1 68 ? -19.619 11.722 19.160 1.00 67.38 68 ASP A CA 1
ATOM 513 C C . ASP A 1 68 ? -20.217 12.999 19.766 1.00 67.38 68 ASP A C 1
ATOM 515 O O . ASP A 1 68 ? -20.300 14.042 19.110 1.00 67.38 68 ASP A O 1
ATOM 519 N N . GLU A 1 69 ? -20.668 12.902 21.018 1.00 66.38 69 GLU A N 1
ATOM 520 C CA . GLU A 1 69 ? -21.324 13.989 21.754 1.00 66.38 69 GLU A CA 1
ATOM 521 C C . GLU A 1 69 ? -20.449 15.246 21.872 1.00 66.38 69 GLU A C 1
ATOM 523 O O . GLU A 1 69 ? -20.970 16.352 22.019 1.00 66.38 69 GLU A O 1
ATOM 528 N N . SER A 1 70 ? -19.123 15.098 21.779 1.00 68.06 70 SER A N 1
ATOM 529 C CA . SER A 1 70 ? -18.174 16.204 21.906 1.00 68.06 70 SER A CA 1
ATOM 530 C C . SER A 1 70 ? -17.964 16.974 20.600 1.00 68.06 70 SER A C 1
ATOM 532 O O . SER A 1 70 ? -17.769 18.191 20.624 1.00 68.06 70 SER A O 1
ATOM 534 N N . THR A 1 71 ? -18.030 16.293 19.451 1.00 64.56 71 THR A N 1
ATOM 535 C CA . THR A 1 71 ? -17.767 16.893 18.132 1.00 64.56 71 THR A CA 1
ATOM 536 C C . THR A 1 71 ? -19.026 17.101 17.295 1.00 64.56 71 THR A C 1
ATOM 538 O O . THR A 1 71 ? -18.985 17.833 16.302 1.00 64.56 71 THR A O 1
ATOM 541 N N . GLY A 1 72 ? -20.142 16.467 17.667 1.00 65.56 72 GLY A N 1
ATOM 542 C CA . GLY A 1 72 ? -21.385 16.455 16.894 1.00 65.56 72 GLY A CA 1
ATOM 543 C C . GLY A 1 72 ? -21.259 15.729 15.549 1.00 65.56 72 GLY A C 1
ATOM 544 O O . GLY A 1 72 ? -22.148 15.844 14.705 1.00 65.56 72 GLY A O 1
ATOM 545 N N . LYS A 1 73 ? -20.153 15.010 15.320 1.00 73.75 73 LYS A N 1
ATOM 546 C CA . LYS A 1 73 ? -19.894 14.237 14.101 1.00 73.75 73 LYS A CA 1
ATOM 547 C C . LYS A 1 73 ? -20.276 12.776 14.306 1.00 73.75 73 LYS A C 1
ATOM 549 O O . LYS A 1 73 ? -20.386 12.298 15.432 1.00 73.75 73 LYS A O 1
ATOM 554 N N . ILE A 1 74 ? -20.468 12.056 13.201 1.00 75.00 74 ILE A N 1
ATOM 555 C CA . ILE A 1 74 ? -20.648 10.601 13.236 1.00 75.00 74 ILE A CA 1
ATOM 556 C C . ILE A 1 74 ? -19.407 9.991 13.895 1.00 75.00 74 ILE A C 1
ATOM 558 O O . ILE A 1 74 ? -18.296 10.201 13.405 1.00 75.00 74 ILE A O 1
ATOM 562 N N . SER A 1 75 ? -19.605 9.262 14.996 1.00 79.62 75 SER A N 1
ATOM 563 C CA . SER A 1 75 ? -18.527 8.469 15.580 1.00 79.62 75 SER A CA 1
ATOM 564 C C . SER A 1 75 ? -18.201 7.318 14.637 1.00 79.62 75 SER A C 1
ATOM 566 O O . SER A 1 75 ? -19.097 6.699 14.060 1.00 79.62 75 SER A O 1
ATOM 568 N N . THR A 1 76 ? -16.911 7.055 14.457 1.00 82.31 76 THR A N 1
ATOM 569 C CA . THR A 1 76 ? -16.446 5.873 13.720 1.00 82.31 76 THR A CA 1
ATOM 570 C C . THR A 1 76 ? -15.726 4.880 14.622 1.00 82.31 76 THR A C 1
ATOM 572 O O . THR A 1 76 ? -15.164 3.899 14.137 1.00 82.31 76 THR A O 1
ATOM 575 N N . ASP A 1 77 ? -15.773 5.130 15.931 1.00 83.06 77 ASP A N 1
ATOM 576 C CA . ASP A 1 77 ? -15.200 4.265 16.948 1.00 83.06 77 ASP A CA 1
ATOM 577 C C . ASP A 1 77 ? -15.881 2.899 16.919 1.00 83.06 77 ASP A C 1
ATOM 579 O O . ASP A 1 77 ? -17.081 2.776 16.664 1.00 83.06 77 ASP A O 1
ATOM 583 N N . ASN A 1 78 ? -15.089 1.852 17.139 1.00 84.12 78 ASN A N 1
ATOM 584 C CA . ASN A 1 78 ? -15.534 0.463 17.115 1.00 84.12 78 ASN A CA 1
ATOM 585 C C . ASN A 1 78 ? -16.123 0.015 15.770 1.00 84.12 78 ASN A C 1
ATOM 587 O O . ASN A 1 78 ? -16.772 -1.025 15.719 1.00 84.12 78 ASN A O 1
ATOM 591 N N . ILE A 1 79 ? -15.894 0.746 14.673 1.00 85.31 79 ILE A N 1
ATOM 592 C CA . ILE A 1 79 ? -16.103 0.226 13.319 1.00 85.31 79 ILE A CA 1
ATOM 593 C C . ILE A 1 79 ? -14.813 -0.473 12.895 1.00 85.31 79 ILE A C 1
ATOM 595 O O . ILE A 1 79 ? -13.721 0.090 12.953 1.00 85.31 79 ILE A O 1
ATOM 599 N N . VAL A 1 80 ? -14.938 -1.736 12.505 1.00 89.44 80 VAL A N 1
ATOM 600 C CA . VAL A 1 80 ? -13.804 -2.635 12.290 1.00 89.44 80 VAL A CA 1
ATOM 601 C C . VAL A 1 80 ? -13.849 -3.171 10.870 1.00 89.44 80 VAL A C 1
ATOM 603 O O . VAL A 1 80 ? -14.848 -3.761 10.459 1.00 89.44 80 VAL A O 1
ATOM 606 N N . ILE A 1 81 ? -12.749 -3.019 10.137 1.00 90.19 81 ILE A N 1
ATOM 607 C CA . ILE A 1 81 ? -12.557 -3.641 8.825 1.00 90.19 81 ILE A CA 1
ATOM 608 C C . ILE A 1 81 ? -12.386 -5.155 9.007 1.00 90.19 81 ILE A C 1
ATOM 610 O O . ILE A 1 81 ? -11.575 -5.615 9.815 1.00 90.19 81 ILE A O 1
ATOM 614 N N . ASP A 1 82 ? -13.141 -5.935 8.236 1.00 91.75 82 ASP A N 1
ATOM 615 C CA . ASP A 1 82 ? -13.000 -7.386 8.133 1.00 91.75 82 ASP A CA 1
ATOM 616 C C . ASP A 1 82 ? -11.746 -7.702 7.312 1.00 91.75 82 ASP A C 1
ATOM 618 O O . ASP A 1 82 ? -11.708 -7.505 6.099 1.00 91.75 82 ASP A O 1
ATOM 622 N N . THR A 1 83 ? -10.689 -8.164 7.974 1.00 89.31 83 THR A N 1
ATOM 623 C CA . THR A 1 83 ? -9.368 -8.335 7.354 1.00 89.31 83 THR A CA 1
ATOM 624 C C . THR A 1 83 ? -9.367 -9.355 6.213 1.00 89.31 83 THR A C 1
ATOM 626 O O . THR A 1 83 ? -8.656 -9.165 5.219 1.00 89.31 83 THR A O 1
ATOM 629 N N . GLU A 1 84 ? -10.171 -10.416 6.318 1.00 91.19 84 GLU A N 1
ATOM 630 C CA . GLU A 1 84 ? -10.265 -11.466 5.303 1.00 91.19 84 GLU A CA 1
ATOM 631 C C . GLU A 1 84 ? -11.039 -10.972 4.083 1.00 91.19 84 GLU A C 1
ATOM 633 O O . GLU A 1 84 ? -10.550 -11.088 2.952 1.00 91.19 84 GLU A O 1
ATOM 638 N N . LYS A 1 85 ? -12.211 -10.362 4.303 1.00 92.19 85 LYS A N 1
ATOM 639 C CA . LYS A 1 85 ? -13.020 -9.805 3.212 1.00 92.19 85 LYS A CA 1
ATOM 640 C C . LYS A 1 85 ? -12.333 -8.627 2.541 1.00 92.19 85 LYS A C 1
ATOM 642 O O . LYS A 1 85 ? -12.279 -8.598 1.315 1.00 92.19 85 LYS A O 1
ATOM 647 N N . ALA A 1 86 ? -11.727 -7.721 3.306 1.00 92.25 86 ALA A N 1
ATOM 648 C CA . ALA A 1 86 ? -10.973 -6.590 2.774 1.00 92.25 86 ALA A CA 1
ATOM 649 C C . ALA A 1 86 ? -9.804 -7.058 1.901 1.00 92.25 86 ALA A C 1
ATOM 651 O O . ALA A 1 86 ? -9.611 -6.550 0.796 1.00 92.25 86 ALA A O 1
ATOM 652 N N . SER A 1 87 ? -9.070 -8.087 2.339 1.00 92.19 87 SER A N 1
ATOM 653 C CA . SER A 1 87 ? -8.011 -8.693 1.527 1.00 92.19 87 SER A CA 1
ATOM 654 C C . SER A 1 87 ? -8.569 -9.318 0.245 1.00 92.19 87 SER A C 1
ATOM 656 O O . SER A 1 87 ? -8.007 -9.125 -0.833 1.00 92.19 87 SER A O 1
ATOM 658 N N . ALA A 1 88 ? -9.680 -10.056 0.323 1.00 92.94 88 ALA A N 1
ATOM 659 C CA . ALA A 1 88 ? -10.315 -10.657 -0.850 1.00 92.94 88 ALA A CA 1
ATOM 660 C C . ALA A 1 88 ? -10.824 -9.595 -1.846 1.00 92.94 88 ALA A C 1
ATOM 662 O O . ALA A 1 88 ? -10.587 -9.718 -3.052 1.00 92.94 88 ALA A O 1
ATOM 663 N N . ALA A 1 89 ? -11.458 -8.528 -1.356 1.00 94.12 89 ALA A N 1
ATOM 664 C CA . ALA A 1 89 ? -11.917 -7.387 -2.146 1.00 94.12 89 ALA A CA 1
ATOM 665 C C . ALA A 1 89 ? -10.745 -6.646 -2.804 1.00 94.12 89 ALA A C 1
ATOM 667 O O . ALA A 1 89 ? -10.803 -6.337 -3.996 1.00 94.12 89 ALA A O 1
ATOM 668 N N . PHE A 1 90 ? -9.648 -6.438 -2.068 1.00 95.44 90 PHE A N 1
ATOM 669 C CA . PHE A 1 90 ? -8.426 -5.841 -2.600 1.00 95.44 90 PHE A CA 1
ATOM 670 C C . PHE A 1 90 ? -7.891 -6.641 -3.794 1.00 95.44 90 PHE A C 1
ATOM 672 O O . PHE A 1 90 ? -7.755 -6.107 -4.895 1.00 95.44 90 PHE A O 1
ATOM 679 N N . PHE A 1 91 ? -7.613 -7.935 -3.605 1.00 94.88 91 PHE A N 1
ATOM 680 C CA . PHE A 1 91 ? -6.985 -8.744 -4.652 1.00 94.88 91 PHE A CA 1
ATOM 681 C C . PHE A 1 91 ? -7.906 -8.989 -5.847 1.00 94.88 91 PHE A C 1
ATOM 683 O O . PHE A 1 91 ? -7.438 -8.925 -6.980 1.00 94.88 91 PHE A O 1
ATOM 690 N N . SER A 1 92 ? -9.202 -9.220 -5.620 1.00 95.94 92 SER A N 1
ATOM 691 C CA . SER A 1 92 ? -10.167 -9.390 -6.716 1.00 95.94 92 SER A CA 1
ATOM 692 C C . SER A 1 92 ? -10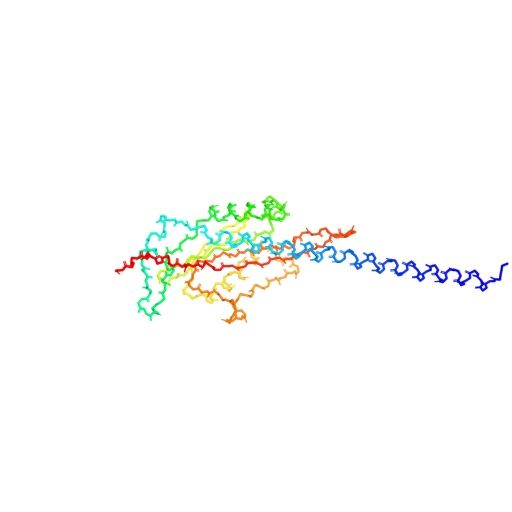.307 -8.119 -7.559 1.00 95.94 92 SER A C 1
ATOM 694 O O . SER A 1 92 ? -10.314 -8.187 -8.789 1.00 95.94 92 SER A O 1
ATOM 696 N N . THR A 1 93 ? -10.332 -6.946 -6.920 1.00 94.31 93 THR A N 1
ATOM 697 C CA . THR A 1 93 ? -10.387 -5.654 -7.619 1.00 94.31 93 THR A CA 1
ATOM 698 C C . THR A 1 93 ? -9.092 -5.376 -8.377 1.00 94.31 93 THR A C 1
ATOM 700 O O . THR A 1 93 ? -9.138 -4.923 -9.524 1.00 94.31 93 THR A O 1
ATOM 703 N N . LEU A 1 94 ? -7.937 -5.671 -7.776 1.00 93.69 94 LEU A N 1
ATOM 704 C CA . LEU A 1 94 ? -6.632 -5.493 -8.409 1.00 93.69 94 LEU A CA 1
ATOM 705 C C . LEU A 1 94 ? -6.476 -6.391 -9.647 1.00 93.69 94 LEU A C 1
ATOM 707 O O . LEU A 1 94 ? -6.044 -5.920 -10.701 1.00 93.69 94 LEU A O 1
ATOM 711 N N . GLU A 1 95 ? -6.882 -7.657 -9.547 1.00 93.94 95 GLU A N 1
ATOM 712 C CA . GLU A 1 95 ? -6.862 -8.596 -10.668 1.00 93.94 95 GLU A CA 1
ATOM 713 C C . GLU A 1 95 ? -7.833 -8.158 -11.771 1.00 93.94 95 GLU A C 1
ATOM 715 O O . GLU A 1 95 ? -7.457 -8.119 -12.941 1.00 93.94 95 GLU A O 1
ATOM 720 N N . SER A 1 96 ? -9.046 -7.722 -11.416 1.00 93.12 96 SER A N 1
ATOM 721 C CA . SER A 1 96 ? -10.029 -7.257 -12.399 1.00 93.12 96 SER A CA 1
ATOM 722 C C . SER A 1 96 ? -9.607 -5.981 -13.137 1.00 93.12 96 SER A C 1
ATOM 724 O O . SER A 1 96 ? -9.996 -5.805 -14.291 1.00 93.12 96 SER A O 1
ATOM 726 N N . ASN A 1 97 ? -8.865 -5.072 -12.494 1.00 91.06 97 ASN A N 1
ATOM 727 C CA . ASN A 1 97 ? -8.504 -3.776 -13.084 1.00 91.06 97 ASN A CA 1
ATOM 728 C C . ASN A 1 97 ? -7.125 -3.770 -13.756 1.00 91.06 97 ASN A C 1
ATOM 730 O O . ASN A 1 97 ? -6.931 -3.058 -14.740 1.00 91.06 97 ASN A O 1
ATOM 734 N N . ALA A 1 98 ? -6.164 -4.537 -13.237 1.00 89.88 98 ALA A N 1
ATOM 735 C CA . ALA A 1 98 ? -4.787 -4.545 -13.731 1.00 89.88 98 ALA A CA 1
ATOM 736 C C . ALA A 1 98 ? -4.295 -5.925 -14.197 1.00 89.88 98 ALA A C 1
ATOM 738 O O . ALA A 1 98 ? -3.189 -6.015 -14.728 1.00 89.88 98 ALA A O 1
ATOM 739 N N . GLY A 1 99 ? -5.071 -6.998 -14.006 1.00 90.12 99 GLY A N 1
ATOM 740 C CA . GLY A 1 99 ? -4.638 -8.368 -14.305 1.00 90.12 99 GLY A CA 1
ATOM 741 C C . GLY A 1 99 ? -3.520 -8.872 -13.388 1.00 90.12 99 GLY A C 1
ATOM 742 O O . GLY A 1 99 ? -2.861 -9.860 -13.709 1.00 90.12 99 GLY A O 1
ATOM 743 N N . ILE A 1 100 ? -3.266 -8.178 -12.274 1.00 90.69 100 ILE A N 1
ATOM 744 C CA . ILE A 1 100 ? -2.203 -8.515 -11.329 1.00 90.69 100 ILE A CA 1
ATOM 745 C C . ILE A 1 100 ? -2.757 -9.492 -10.303 1.00 90.69 100 ILE A C 1
ATOM 747 O O . ILE A 1 100 ? -3.698 -9.177 -9.575 1.00 90.69 100 ILE A O 1
ATOM 751 N N . ARG A 1 101 ? -2.143 -10.670 -10.223 1.00 89.44 101 ARG A N 1
ATOM 752 C CA . ARG A 1 101 ? -2.583 -11.723 -9.311 1.00 89.44 101 ARG A CA 1
ATOM 753 C C . ARG A 1 101 ? -1.966 -11.568 -7.924 1.00 89.44 101 ARG A C 1
ATOM 755 O O . ARG A 1 101 ? -0.844 -11.080 -7.768 1.00 89.44 101 ARG A O 1
ATOM 762 N N . LYS A 1 102 ? -2.675 -12.080 -6.916 1.00 88.88 102 LYS A N 1
ATOM 763 C CA . LYS A 1 102 ? -2.253 -12.097 -5.505 1.00 88.88 102 LYS A CA 1
ATOM 764 C C . LYS A 1 102 ? -0.835 -12.653 -5.305 1.00 88.88 102 LYS A C 1
ATOM 766 O O . LYS A 1 102 ? -0.031 -12.033 -4.611 1.00 88.88 102 LYS A O 1
ATOM 771 N N . ASP A 1 103 ? -0.514 -13.778 -5.944 1.00 88.50 103 ASP A N 1
ATOM 772 C CA . ASP A 1 103 ? 0.778 -14.473 -5.832 1.00 88.50 103 ASP A CA 1
ATOM 773 C C . ASP A 1 103 ? 1.968 -13.642 -6.335 1.00 88.50 103 ASP A C 1
ATOM 775 O O . ASP A 1 103 ? 3.097 -13.843 -5.897 1.00 88.50 103 ASP A O 1
ATOM 779 N N . GLN A 1 104 ? 1.725 -12.682 -7.229 1.00 86.06 104 GLN A N 1
ATOM 780 C CA . GLN A 1 104 ? 2.772 -11.845 -7.818 1.00 86.06 104 GLN A CA 1
ATOM 781 C C . GLN A 1 104 ? 3.147 -10.647 -6.941 1.00 86.06 104 GLN A C 1
ATOM 783 O O . GLN A 1 104 ? 4.250 -10.112 -7.065 1.00 86.06 104 GLN A O 1
ATOM 788 N N . VAL A 1 105 ? 2.220 -10.193 -6.095 1.00 86.62 105 VAL A N 1
ATOM 789 C CA . VAL A 1 105 ? 2.361 -8.955 -5.318 1.00 86.62 105 VAL A CA 1
ATOM 790 C C . VAL A 1 105 ? 2.627 -9.220 -3.847 1.00 86.62 105 VAL A C 1
ATOM 792 O O . VAL A 1 105 ? 3.393 -8.468 -3.251 1.00 86.62 105 VAL A O 1
ATOM 795 N N . ILE A 1 106 ? 2.054 -10.282 -3.270 1.00 86.56 106 ILE A N 1
ATOM 796 C CA . ILE A 1 106 ? 2.165 -10.572 -1.833 1.00 86.56 106 ILE A CA 1
ATOM 797 C C . ILE A 1 106 ? 3.598 -10.495 -1.289 1.00 86.56 106 ILE A C 1
ATOM 799 O O . ILE A 1 106 ? 3.786 -9.777 -0.313 1.00 86.56 106 ILE A O 1
ATOM 803 N N . PRO A 1 107 ? 4.621 -11.104 -1.920 1.00 83.88 107 PRO A N 1
ATOM 804 C CA . PRO A 1 107 ? 5.980 -11.092 -1.366 1.00 83.88 107 PRO A CA 1
ATOM 805 C C . PRO A 1 107 ? 6.604 -9.692 -1.266 1.00 83.88 107 PRO A C 1
ATOM 807 O O . PRO A 1 107 ? 7.589 -9.484 -0.563 1.00 83.88 107 PRO A O 1
ATOM 810 N N . LYS A 1 108 ? 6.060 -8.732 -2.019 1.00 86.00 108 LYS A N 1
ATOM 811 C CA . LYS A 1 108 ? 6.541 -7.352 -2.128 1.00 86.00 108 LYS A CA 1
ATOM 812 C C . LYS A 1 108 ? 5.611 -6.352 -1.443 1.00 86.00 108 LYS A C 1
ATOM 814 O O . LYS A 1 108 ? 5.836 -5.146 -1.552 1.00 86.00 108 LYS A O 1
ATOM 819 N N . MET A 1 109 ? 4.558 -6.832 -0.786 1.00 89.06 109 MET A N 1
ATOM 820 C CA . MET A 1 109 ? 3.464 -6.002 -0.313 1.00 89.06 109 MET A CA 1
ATOM 821 C C . MET A 1 109 ? 3.353 -6.005 1.206 1.00 89.06 109 MET A C 1
ATOM 823 O O . MET A 1 109 ? 3.384 -7.042 1.854 1.00 89.06 109 MET A O 1
ATOM 827 N N . MET A 1 110 ? 3.134 -4.822 1.759 1.00 90.25 110 MET A N 1
ATOM 828 C CA . MET A 1 110 ? 2.731 -4.614 3.138 1.00 90.25 110 MET A CA 1
ATOM 829 C C . MET A 1 110 ? 1.324 -4.016 3.143 1.00 90.25 110 MET A C 1
ATOM 831 O O . MET A 1 110 ? 1.068 -3.005 2.487 1.00 90.25 110 MET A O 1
ATOM 835 N N . ILE A 1 111 ? 0.415 -4.657 3.868 1.00 91.81 111 ILE A N 1
ATOM 836 C CA . ILE A 1 111 ? -0.949 -4.185 4.103 1.00 91.81 111 ILE A CA 1
ATOM 837 C C . ILE A 1 111 ? -1.005 -3.645 5.527 1.00 91.81 111 ILE A C 1
ATOM 839 O O . ILE A 1 111 ? -0.540 -4.302 6.459 1.00 91.81 111 ILE A O 1
ATOM 843 N N . ILE A 1 112 ? -1.589 -2.464 5.695 1.00 91.69 112 ILE A N 1
ATOM 844 C CA . ILE A 1 112 ? -1.838 -1.849 6.993 1.00 91.69 112 ILE A CA 1
ATOM 845 C C . ILE A 1 112 ? -3.334 -1.598 7.129 1.00 91.69 112 ILE A C 1
ATOM 847 O O . ILE A 1 112 ? -3.944 -0.942 6.285 1.00 91.69 112 ILE A O 1
ATOM 851 N N . ILE A 1 113 ? -3.914 -2.119 8.202 1.00 92.38 113 ILE A N 1
ATOM 852 C CA . ILE A 1 113 ? -5.318 -1.942 8.564 1.00 92.38 113 ILE A CA 1
ATOM 853 C C . ILE A 1 113 ? -5.349 -1.238 9.909 1.00 92.38 113 ILE A C 1
ATOM 855 O O . ILE A 1 113 ? -4.637 -1.636 10.829 1.00 92.38 113 ILE A O 1
ATOM 859 N N . ILE A 1 114 ? -6.155 -0.191 10.019 1.00 92.00 114 ILE A N 1
ATOM 860 C CA . ILE A 1 114 ? -6.313 0.593 11.242 1.00 92.00 114 ILE A CA 1
ATOM 861 C C . ILE A 1 114 ? -7.792 0.602 11.589 1.00 92.00 114 ILE A C 1
ATOM 863 O O . ILE A 1 114 ? -8.614 0.920 10.735 1.00 92.00 114 ILE A O 1
ATOM 867 N N . ASN A 1 115 ? -8.115 0.266 12.832 1.00 91.19 115 ASN A N 1
ATOM 868 C CA . ASN A 1 115 ? -9.470 0.235 13.363 1.00 91.19 115 ASN A CA 1
ATOM 869 C C . ASN A 1 115 ? -9.518 1.077 14.649 1.00 91.19 115 ASN A C 1
ATOM 871 O O . ASN A 1 115 ? -8.828 0.736 15.617 1.00 91.19 115 ASN A O 1
ATOM 875 N N . PRO A 1 116 ? -10.282 2.179 14.682 1.00 88.19 116 PRO A N 1
ATOM 876 C CA . PRO A 1 116 ? -10.431 2.994 15.880 1.00 88.19 116 PRO A CA 1
ATOM 877 C C . PRO A 1 116 ? -11.275 2.275 16.941 1.00 88.19 116 PRO A C 1
ATOM 879 O O . PRO A 1 116 ? -12.197 1.519 16.638 1.00 88.19 116 PRO A O 1
ATOM 882 N N . THR A 1 117 ? -10.961 2.550 18.198 1.00 86.06 117 THR A N 1
ATOM 883 C CA . THR A 1 117 ? -11.720 2.169 19.394 1.00 86.06 117 THR A CA 1
ATOM 884 C C . THR A 1 117 ? -12.019 3.423 20.210 1.00 86.06 117 THR A C 1
ATOM 886 O O . THR A 1 117 ? -11.561 4.512 19.861 1.00 86.06 117 THR A O 1
ATOM 889 N N . ASP A 1 118 ? -12.735 3.284 21.322 1.00 81.12 118 ASP A N 1
ATOM 890 C CA . ASP A 1 118 ? -13.092 4.417 22.185 1.00 81.12 118 ASP A CA 1
ATOM 891 C C . ASP A 1 118 ? -11.868 5.233 22.632 1.00 81.12 118 ASP A C 1
ATOM 893 O O . ASP A 1 118 ? -11.886 6.465 22.574 1.00 81.12 118 ASP A O 1
ATOM 897 N N . THR A 1 119 ? -10.775 4.567 23.020 1.00 81.38 119 THR A N 1
ATOM 898 C CA . THR A 1 119 ? -9.580 5.228 23.576 1.00 81.38 119 THR A CA 1
ATOM 899 C C . THR A 1 119 ? -8.379 5.232 22.635 1.00 81.38 119 THR A C 1
ATOM 901 O O . THR A 1 119 ? -7.585 6.172 22.666 1.00 81.38 119 THR A O 1
ATOM 904 N N . ASP A 1 120 ? -8.255 4.210 21.789 1.00 88.12 120 ASP A N 1
ATOM 905 C CA . ASP A 1 120 ? -7.045 3.923 21.015 1.00 88.12 120 ASP A CA 1
ATOM 906 C C . ASP A 1 120 ? -7.386 3.668 19.534 1.00 88.12 120 ASP A C 1
ATOM 908 O O . ASP A 1 120 ? -8.542 3.462 19.167 1.00 88.12 120 ASP A O 1
ATOM 912 N N . MET A 1 121 ? -6.381 3.589 18.663 1.00 86.88 121 MET A N 1
ATOM 913 C CA . MET A 1 121 ? -6.503 2.939 17.356 1.00 86.88 121 MET A CA 1
ATOM 914 C C . MET A 1 121 ? -5.665 1.679 17.322 1.00 86.88 121 MET A C 1
ATOM 916 O O . MET A 1 121 ? -4.446 1.710 17.511 1.00 86.88 121 MET A O 1
ATOM 920 N N . ASN A 1 122 ? -6.330 0.579 17.005 1.00 92.00 122 ASN A N 1
ATOM 921 C CA . ASN A 1 122 ? -5.688 -0.696 16.766 1.00 92.00 122 ASN A CA 1
ATOM 922 C C . ASN A 1 122 ? -5.162 -0.727 15.336 1.00 92.00 122 ASN A C 1
ATOM 924 O O . ASN A 1 122 ? -5.881 -0.385 14.400 1.00 92.00 122 ASN A O 1
ATOM 928 N N . TYR A 1 123 ? -3.926 -1.171 15.157 1.00 91.62 123 TYR A N 1
ATOM 929 C CA . TYR A 1 123 ? -3.329 -1.373 13.846 1.00 91.62 123 TYR A CA 1
ATOM 930 C C . TYR A 1 123 ? -2.938 -2.836 13.653 1.00 91.62 123 TYR A C 1
ATOM 932 O O . TYR A 1 123 ? -2.558 -3.534 14.594 1.00 91.62 123 TYR A O 1
ATOM 940 N N . ILE A 1 124 ? -3.000 -3.278 12.402 1.00 92.50 124 ILE A N 1
ATOM 941 C CA . ILE A 1 124 ? -2.534 -4.576 11.929 1.00 92.50 124 ILE A CA 1
ATOM 942 C C . ILE A 1 124 ? -1.668 -4.304 10.702 1.00 92.50 124 ILE A C 1
ATOM 944 O O . ILE A 1 124 ? -2.149 -3.755 9.715 1.00 92.50 124 ILE A O 1
ATOM 948 N N . ILE A 1 125 ? -0.394 -4.675 10.763 1.00 90.69 125 ILE A N 1
ATOM 949 C CA . ILE A 1 125 ? 0.562 -4.579 9.659 1.00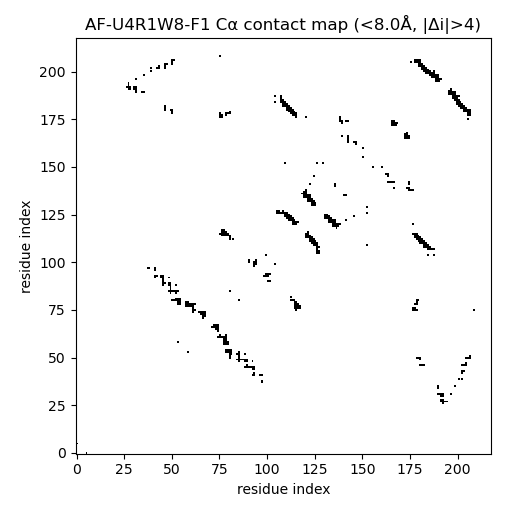 90.69 125 ILE A CA 1
ATOM 950 C C . ILE A 1 125 ? 0.931 -6.001 9.255 1.00 90.69 125 ILE A C 1
ATOM 952 O O . ILE A 1 125 ? 1.497 -6.756 10.048 1.00 90.69 125 ILE A O 1
ATOM 956 N N . THR A 1 126 ? 0.623 -6.376 8.019 1.00 90.25 126 THR A N 1
ATOM 957 C CA . THR A 1 126 ? 0.842 -7.733 7.519 1.00 90.25 126 THR A CA 1
ATOM 958 C C . THR A 1 126 ? 1.569 -7.751 6.178 1.00 90.25 126 THR A C 1
ATOM 960 O O . THR A 1 126 ? 1.379 -6.889 5.323 1.00 90.25 126 THR A O 1
ATOM 963 N N . ASN A 1 127 ? 2.418 -8.759 6.016 1.00 85.38 127 ASN A N 1
ATOM 964 C CA . ASN A 1 127 ? 3.062 -9.193 4.780 1.00 85.38 127 ASN A CA 1
ATOM 965 C C . ASN A 1 127 ? 3.021 -10.740 4.772 1.00 85.38 127 ASN A C 1
ATOM 967 O O . ASN A 1 127 ? 2.653 -11.353 5.774 1.00 85.38 127 ASN A O 1
ATOM 971 N N . ASP A 1 128 ? 3.449 -11.374 3.685 1.00 80.88 128 ASP A N 1
ATOM 972 C CA . ASP A 1 128 ? 3.524 -12.824 3.474 1.00 80.88 128 ASP A CA 1
ATOM 973 C C . ASP A 1 128 ? 4.101 -13.604 4.670 1.00 80.88 128 ASP A C 1
ATOM 975 O O . ASP A 1 128 ? 3.605 -14.663 5.042 1.00 80.88 128 ASP A O 1
ATOM 979 N N . SER A 1 129 ? 5.136 -13.060 5.317 1.00 77.81 129 SER A N 1
ATOM 980 C CA . SER A 1 129 ? 5.876 -13.756 6.376 1.00 77.81 129 SER A CA 1
ATOM 981 C C . SER A 1 129 ? 5.604 -13.261 7.796 1.00 77.81 129 SER A C 1
ATOM 983 O O . SER A 1 129 ? 6.079 -13.869 8.755 1.00 77.81 129 SER A O 1
ATOM 985 N N . LYS A 1 130 ? 4.962 -12.100 7.961 1.00 83.31 130 LYS A N 1
ATOM 986 C CA . LYS A 1 130 ? 4.902 -11.391 9.249 1.00 83.31 130 LYS A CA 1
ATOM 987 C C . LYS A 1 130 ? 3.551 -10.715 9.438 1.00 83.31 130 LYS A C 1
ATOM 989 O O . LYS A 1 130 ? 3.016 -10.101 8.519 1.00 83.31 130 LYS A O 1
ATOM 994 N N . ASN A 1 131 ? 3.043 -10.786 10.661 1.00 88.88 131 ASN A N 1
ATOM 995 C CA . ASN A 1 131 ? 1.857 -10.068 11.103 1.00 88.88 131 ASN A CA 1
ATOM 996 C C . ASN A 1 131 ? 2.180 -9.401 12.444 1.00 88.88 131 ASN A C 1
ATOM 998 O O . ASN A 1 131 ? 2.610 -10.073 13.382 1.00 88.88 131 ASN A O 1
ATOM 1002 N N . ILE A 1 132 ? 2.034 -8.082 12.499 1.00 89.00 132 ILE A N 1
ATOM 1003 C CA . ILE A 1 132 ? 2.296 -7.252 13.671 1.00 89.00 132 ILE A CA 1
ATOM 1004 C C . ILE A 1 132 ? 1.001 -6.525 13.995 1.00 89.00 132 ILE A C 1
ATOM 1006 O O . ILE A 1 132 ? 0.422 -5.871 13.135 1.00 89.00 132 ILE A O 1
ATOM 1010 N N . SER A 1 133 ? 0.543 -6.633 15.234 1.00 91.44 133 SER A N 1
ATOM 1011 C CA . SER A 1 133 ? -0.636 -5.918 15.715 1.00 91.44 133 SER A CA 1
ATOM 1012 C C . SER A 1 133 ? -0.291 -5.144 16.980 1.00 91.44 133 SER A C 1
ATOM 1014 O O . SER A 1 133 ? 0.561 -5.575 17.757 1.00 91.44 133 SER A O 1
ATOM 1016 N N . GLY A 1 134 ? -0.953 -4.015 17.191 1.00 91.31 134 GLY A N 1
ATOM 1017 C CA . GLY A 1 134 ? -0.794 -3.200 18.391 1.00 91.31 134 GLY A CA 1
ATOM 1018 C C . GLY A 1 134 ? -1.814 -2.072 18.431 1.00 91.31 134 GLY A C 1
ATOM 1019 O O . GLY A 1 134 ? -2.714 -2.022 17.594 1.00 91.31 134 GLY A O 1
ATOM 1020 N N . SER A 1 135 ? -1.665 -1.165 19.392 1.00 91.06 135 SER A N 1
ATOM 1021 C CA . SER A 1 135 ? -2.501 0.027 19.502 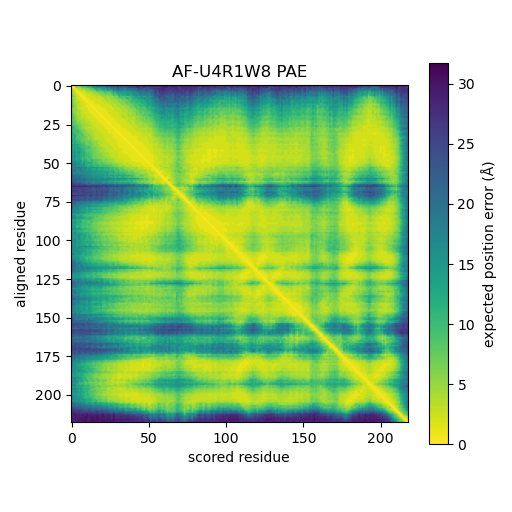1.00 91.06 135 SER A CA 1
ATOM 1022 C C . SER A 1 135 ? -1.658 1.284 19.704 1.00 91.06 135 SER A C 1
ATOM 1024 O O . SER A 1 135 ? -0.511 1.222 20.159 1.00 91.06 135 SER A O 1
ATOM 1026 N N . VAL A 1 136 ? -2.215 2.428 19.318 1.00 90.25 136 VAL A N 1
ATOM 1027 C CA . VAL A 1 136 ? -1.691 3.759 19.640 1.00 90.25 136 VAL A CA 1
ATOM 1028 C C . VAL A 1 136 ? -2.830 4.656 20.100 1.00 90.25 136 VAL A C 1
ATOM 1030 O O . VAL A 1 136 ? -3.946 4.547 19.604 1.00 90.25 136 VAL A O 1
ATOM 1033 N N . THR A 1 137 ? -2.551 5.566 21.024 1.00 85.44 137 THR A N 1
ATOM 1034 C CA . THR A 1 137 ? -3.546 6.519 21.539 1.00 85.44 137 THR A CA 1
ATOM 1035 C C . THR A 1 137 ? -3.735 7.728 20.620 1.00 85.44 137 THR A C 1
ATOM 1037 O O . THR A 1 137 ? -4.834 8.261 20.518 1.00 85.44 137 THR A O 1
ATOM 1040 N N . ASP A 1 138 ? -2.679 8.156 19.925 1.00 84.00 138 ASP A N 1
ATOM 1041 C CA . ASP A 1 138 ? -2.689 9.323 19.036 1.00 84.00 138 ASP A CA 1
ATOM 1042 C C . ASP A 1 138 ? -2.607 8.901 17.554 1.00 84.00 138 ASP A C 1
ATOM 1044 O O . ASP A 1 138 ? -1.655 8.196 17.189 1.00 84.00 138 ASP A O 1
ATOM 1048 N N . PRO A 1 139 ? -3.546 9.335 16.680 1.00 81.06 139 PRO A N 1
ATOM 1049 C CA . PRO A 1 139 ? -3.520 9.033 15.244 1.00 81.06 139 PRO A CA 1
ATOM 1050 C C . PRO A 1 139 ? -2.212 9.417 14.563 1.00 81.06 139 PRO A C 1
ATOM 1052 O O . PRO A 1 139 ? -1.726 8.690 13.692 1.00 81.06 139 PRO A O 1
ATOM 1055 N N . ALA A 1 140 ? -1.570 10.499 15.010 1.00 80.75 140 ALA A N 1
ATOM 1056 C CA . ALA A 1 140 ? -0.311 10.941 14.425 1.00 80.75 140 ALA A CA 1
ATOM 1057 C C . ALA A 1 140 ? 0.832 9.929 14.636 1.00 80.75 140 ALA A C 1
ATOM 1059 O O . ALA A 1 140 ? 1.755 9.853 13.822 1.00 80.75 140 ALA A O 1
ATOM 1060 N N . SER A 1 141 ? 0.752 9.102 15.685 1.00 85.31 141 SER A N 1
ATOM 1061 C CA . SER A 1 141 ? 1.774 8.102 16.016 1.00 85.31 141 SER A CA 1
ATOM 1062 C C . SER A 1 141 ? 1.776 6.894 15.071 1.00 85.31 141 SER A C 1
ATOM 1064 O O . SER A 1 141 ? 2.776 6.175 15.008 1.00 85.31 141 SER A O 1
ATOM 1066 N N . ILE A 1 142 ? 0.703 6.682 14.299 1.00 86.00 142 ILE A N 1
ATOM 1067 C CA . ILE A 1 142 ? 0.596 5.572 13.341 1.00 86.00 142 ILE A CA 1
ATOM 1068 C C . ILE A 1 142 ? 1.694 5.647 12.277 1.00 86.00 142 ILE A C 1
ATOM 1070 O O . ILE A 1 142 ? 2.310 4.630 11.963 1.00 86.00 142 ILE A O 1
ATOM 1074 N N . GLU A 1 143 ? 1.995 6.840 11.756 1.00 85.06 143 GLU A N 1
ATOM 1075 C CA . GLU A 1 143 ? 3.045 7.015 10.744 1.00 85.06 143 GLU A CA 1
ATOM 1076 C C . GLU A 1 143 ? 4.409 6.533 11.260 1.00 85.06 143 GLU A C 1
ATOM 1078 O O . GLU A 1 143 ? 5.120 5.794 10.576 1.00 85.06 143 GLU A O 1
ATOM 1083 N N . THR A 1 144 ? 4.750 6.881 12.503 1.00 85.06 144 THR A N 1
ATOM 1084 C CA . THR A 1 144 ? 5.989 6.439 13.158 1.00 85.06 144 THR A CA 1
ATOM 1085 C C . THR A 1 144 ? 6.020 4.924 13.335 1.00 85.06 144 THR A C 1
ATOM 1087 O O . THR A 1 144 ? 7.047 4.294 13.069 1.00 85.06 144 THR A O 1
ATOM 1090 N N . VAL A 1 145 ? 4.902 4.317 13.747 1.00 86.38 145 VAL A N 1
ATOM 1091 C CA . VAL A 1 145 ? 4.786 2.859 13.899 1.00 86.38 145 VAL A CA 1
ATOM 1092 C C . VAL A 1 145 ? 4.989 2.157 12.559 1.00 86.38 145 VAL A C 1
ATOM 1094 O O . VAL A 1 145 ? 5.761 1.199 12.488 1.00 86.38 145 VAL A O 1
ATOM 1097 N N . ILE A 1 146 ? 4.355 2.640 11.489 1.00 86.12 146 ILE A N 1
ATOM 1098 C CA . ILE A 1 146 ? 4.498 2.064 10.148 1.00 86.12 146 ILE A CA 1
ATOM 1099 C C . ILE A 1 146 ? 5.954 2.167 9.680 1.00 86.12 146 ILE A C 1
ATOM 1101 O O . ILE A 1 146 ? 6.526 1.160 9.275 1.00 86.12 146 ILE A O 1
ATOM 1105 N N . ASN A 1 147 ? 6.578 3.343 9.795 1.00 84.31 147 ASN A N 1
ATOM 1106 C CA . ASN A 1 147 ? 7.968 3.559 9.375 1.00 84.31 147 ASN A CA 1
ATOM 1107 C C . ASN A 1 147 ? 8.991 2.775 10.210 1.00 84.31 147 ASN A C 1
ATOM 1109 O O . ASN A 1 147 ? 10.034 2.373 9.704 1.00 84.31 147 ASN A O 1
ATOM 1113 N N . THR A 1 148 ? 8.704 2.525 11.487 1.00 83.44 148 THR A N 1
ATOM 1114 C CA . THR A 1 148 ? 9.568 1.689 12.334 1.00 83.44 148 THR A CA 1
ATOM 1115 C C . THR A 1 148 ? 9.485 0.226 11.912 1.00 83.44 148 THR A C 1
ATOM 1117 O O . THR A 1 148 ? 10.499 -0.464 11.824 1.00 83.44 148 THR A O 1
ATOM 1120 N N . ASN A 1 149 ? 8.272 -0.256 11.632 1.00 80.44 149 ASN A N 1
ATOM 1121 C CA . ASN A 1 149 ? 8.056 -1.648 11.266 1.00 80.44 149 ASN A CA 1
ATOM 1122 C C . ASN A 1 149 ? 8.432 -1.937 9.809 1.00 80.44 149 ASN A C 1
ATOM 1124 O O . ASN A 1 149 ? 8.862 -3.050 9.525 1.00 80.44 149 ASN A O 1
ATOM 1128 N N . SER A 1 150 ? 8.341 -0.964 8.900 1.00 76.12 150 SER A N 1
ATOM 1129 C CA . SER A 1 150 ? 8.691 -1.132 7.483 1.00 76.12 150 SER A CA 1
ATOM 1130 C C . SER A 1 150 ? 10.131 -1.629 7.287 1.00 76.12 150 SER A C 1
ATOM 1132 O O . SER A 1 150 ? 10.368 -2.535 6.487 1.00 76.12 150 SER A O 1
ATOM 1134 N N . LEU A 1 151 ? 11.070 -1.149 8.111 1.00 70.94 151 LEU A N 1
ATOM 1135 C CA . LEU A 1 151 ? 12.459 -1.626 8.166 1.00 70.94 151 LEU A CA 1
ATOM 1136 C C . LEU A 1 151 ? 12.588 -3.104 8.563 1.00 70.94 151 LEU A C 1
ATOM 1138 O O . LEU A 1 151 ? 13.579 -3.747 8.239 1.00 70.94 151 LEU A O 1
ATOM 1142 N N . ALA A 1 152 ? 11.610 -3.653 9.283 1.00 68.94 152 ALA A N 1
ATOM 1143 C CA . ALA A 1 152 ? 11.573 -5.066 9.643 1.00 68.94 152 ALA A CA 1
ATOM 1144 C C . ALA A 1 152 ? 10.894 -5.932 8.567 1.00 68.94 152 ALA A C 1
ATOM 1146 O O . ALA A 1 152 ? 11.019 -7.162 8.616 1.00 68.94 152 ALA A O 1
ATOM 1147 N N . PHE A 1 153 ? 10.159 -5.329 7.628 1.00 72.50 153 PHE A N 1
ATOM 1148 C CA . PHE A 1 153 ? 9.467 -6.026 6.540 1.00 72.50 153 PHE A CA 1
ATOM 1149 C C . PHE A 1 153 ? 10.299 -6.132 5.260 1.00 72.50 153 PHE A C 1
ATOM 1151 O O . PHE A 1 153 ? 10.089 -7.073 4.495 1.00 72.50 153 PHE A O 1
ATOM 1158 N N . TRP A 1 154 ? 11.249 -5.223 5.043 1.00 75.00 154 TRP A N 1
ATOM 1159 C CA . TRP A 1 154 ? 12.172 -5.258 3.907 1.00 75.00 154 TRP A CA 1
ATOM 1160 C C . TRP A 1 154 ? 13.617 -5.399 4.382 1.00 75.00 154 TRP A C 1
ATOM 1162 O O . TRP A 1 154 ? 13.941 -5.035 5.507 1.00 75.00 154 TRP A O 1
ATOM 1172 N N . ASP A 1 155 ? 14.479 -5.982 3.547 1.00 65.56 155 ASP A N 1
ATOM 1173 C CA . ASP A 1 155 ? 15.887 -6.184 3.896 1.00 65.56 155 ASP A CA 1
ATOM 1174 C C . ASP A 1 155 ? 16.566 -4.830 4.159 1.00 65.56 155 ASP A C 1
ATOM 1176 O O . ASP A 1 155 ? 16.482 -3.916 3.340 1.00 65.56 155 ASP A O 1
ATOM 1180 N N . ALA A 1 156 ? 17.257 -4.706 5.294 1.00 59.41 156 ALA A N 1
ATOM 1181 C CA . ALA A 1 156 ? 17.990 -3.498 5.664 1.00 59.41 156 ALA A CA 1
ATOM 1182 C C . ALA A 1 156 ? 19.171 -3.210 4.715 1.00 59.41 156 ALA A C 1
ATOM 1184 O O . ALA A 1 156 ? 19.710 -2.105 4.725 1.00 59.41 156 ALA A O 1
ATOM 1185 N N . ALA A 1 157 ? 19.585 -4.202 3.916 1.00 55.56 157 ALA A N 1
ATOM 1186 C CA . ALA A 1 157 ? 20.594 -4.057 2.870 1.00 55.56 157 ALA A CA 1
ATOM 1187 C C . ALA A 1 157 ? 20.052 -3.448 1.562 1.00 55.56 157 ALA A C 1
ATOM 1189 O O . ALA A 1 157 ? 20.844 -3.149 0.665 1.00 55.56 157 ALA A O 1
ATOM 1190 N N . ASP A 1 158 ? 18.733 -3.271 1.431 1.00 63.38 158 ASP A N 1
ATOM 1191 C CA . ASP A 1 158 ? 18.126 -2.604 0.281 1.00 63.38 158 ASP A CA 1
ATOM 1192 C C . ASP A 1 158 ? 18.399 -1.085 0.370 1.00 63.38 158 ASP A C 1
ATOM 1194 O O . ASP A 1 158 ? 17.981 -0.451 1.344 1.00 63.38 158 ASP A O 1
ATOM 1198 N N . PRO A 1 159 ? 19.125 -0.482 -0.594 1.00 52.69 159 PRO A N 1
ATOM 1199 C CA . PRO A 1 159 ? 19.518 0.929 -0.539 1.00 52.69 159 PRO A CA 1
ATOM 1200 C C . PRO A 1 159 ? 18.330 1.902 -0.580 1.00 52.69 159 PRO A C 1
ATOM 1202 O O . PRO A 1 159 ? 18.488 3.064 -0.202 1.00 52.69 159 PRO A O 1
ATOM 1205 N N . ASP A 1 160 ? 17.156 1.438 -1.012 1.00 57.88 160 ASP A N 1
ATOM 1206 C CA . ASP A 1 160 ? 15.938 2.238 -1.074 1.00 57.88 160 ASP A CA 1
ATOM 1207 C C . ASP A 1 160 ? 15.195 2.170 0.272 1.00 57.88 160 ASP A C 1
ATOM 1209 O O . ASP A 1 160 ? 14.275 1.364 0.462 1.00 57.88 160 ASP A O 1
ATOM 1213 N N . SER A 1 161 ? 15.599 3.007 1.235 1.00 58.38 161 SER A N 1
ATOM 1214 C CA . SER A 1 161 ? 14.786 3.268 2.427 1.00 58.38 161 SER A CA 1
ATOM 1215 C C . SER A 1 161 ? 13.682 4.267 2.077 1.00 58.38 161 SER A C 1
ATOM 1217 O O . SER A 1 161 ? 13.911 5.454 1.851 1.00 58.38 161 SER A O 1
ATOM 1219 N N . GLU A 1 162 ? 12.452 3.772 1.982 1.00 68.06 162 GLU A N 1
ATOM 1220 C CA . GLU A 1 162 ? 11.287 4.597 1.678 1.00 68.06 162 GLU A CA 1
ATOM 1221 C C . GLU A 1 162 ? 10.562 4.945 2.978 1.00 68.06 162 GLU A C 1
ATOM 1223 O O . GLU A 1 162 ? 9.973 4.084 3.633 1.00 68.06 162 GLU A O 1
ATOM 1228 N N . THR A 1 163 ? 10.618 6.222 3.355 1.00 67.56 163 THR A N 1
ATOM 1229 C CA . THR A 1 163 ? 9.815 6.760 4.456 1.00 67.56 163 THR A CA 1
ATOM 1230 C C . THR A 1 163 ? 8.416 7.079 3.941 1.00 67.56 163 THR A C 1
ATOM 1232 O O . THR A 1 163 ? 8.242 7.817 2.968 1.00 67.56 163 THR A O 1
ATOM 1235 N N . ILE A 1 164 ? 7.409 6.525 4.602 1.00 73.44 164 ILE A N 1
ATOM 1236 C CA . ILE A 1 164 ? 5.999 6.785 4.339 1.00 73.44 164 ILE A CA 1
ATOM 1237 C C . ILE A 1 164 ? 5.618 8.092 5.035 1.00 73.44 164 ILE A C 1
ATOM 1239 O O . ILE A 1 164 ? 5.756 8.205 6.251 1.00 73.44 164 ILE A O 1
ATOM 1243 N N . TYR A 1 165 ? 5.103 9.050 4.266 1.00 72.19 165 TYR A N 1
ATOM 1244 C CA . TYR A 1 165 ? 4.569 10.316 4.771 1.00 72.19 165 TYR A CA 1
ATOM 1245 C C . TYR A 1 165 ? 3.078 10.394 4.444 1.00 72.19 165 TYR A C 1
ATOM 1247 O O . TYR A 1 165 ? 2.705 10.703 3.311 1.00 72.19 165 TYR A O 1
ATOM 1255 N N . VAL A 1 166 ? 2.224 10.101 5.421 1.00 68.00 166 VAL A N 1
ATOM 1256 C CA . VAL A 1 166 ? 0.764 10.249 5.302 1.00 68.00 166 VAL A CA 1
ATOM 1257 C C . VAL A 1 166 ? 0.333 11.582 5.906 1.00 68.00 166 VAL A C 1
ATOM 1259 O O . VAL A 1 166 ? -0.418 12.308 5.270 1.00 68.00 166 VAL A O 1
ATOM 1262 N N . ASN A 1 167 ? 0.890 11.967 7.056 1.00 68.19 167 ASN A N 1
ATOM 1263 C CA . ASN A 1 167 ? 0.565 13.192 7.795 1.00 68.19 167 ASN A CA 1
ATOM 1264 C C . ASN A 1 167 ? 1.301 14.443 7.276 1.00 68.19 167 ASN A C 1
ATOM 1266 O O . ASN A 1 167 ? 1.209 15.520 7.865 1.00 68.19 167 ASN A O 1
ATOM 1270 N N . GLY A 1 168 ? 2.051 14.332 6.174 1.00 59.12 168 GLY A N 1
ATOM 1271 C CA . GLY A 1 168 ? 2.857 15.431 5.630 1.00 59.12 168 GLY A CA 1
ATOM 1272 C C . GLY A 1 168 ? 2.040 16.636 5.142 1.00 59.12 168 GLY A C 1
ATOM 1273 O O . GLY A 1 168 ? 2.579 17.739 5.040 1.00 59.12 168 GLY A O 1
ATOM 1274 N N . ASN A 1 169 ? 0.744 16.454 4.855 1.00 63.59 169 ASN A N 1
ATOM 1275 C CA . ASN A 1 169 ? -0.173 17.544 4.528 1.00 63.59 169 ASN A CA 1
ATOM 1276 C C . ASN A 1 169 ? -1.534 17.371 5.237 1.00 63.59 169 ASN A C 1
ATOM 1278 O O . ASN A 1 169 ? -2.452 16.787 4.650 1.00 63.59 169 ASN A O 1
ATOM 1282 N N . PRO A 1 170 ? -1.711 17.982 6.427 1.00 61.00 170 PRO A N 1
ATOM 1283 C CA . PRO A 1 170 ? -2.940 17.895 7.230 1.00 61.00 170 PRO A CA 1
ATOM 1284 C C . PRO A 1 170 ? -4.205 18.400 6.519 1.00 61.00 170 PRO A C 1
ATOM 1286 O O . PRO A 1 170 ? -5.318 18.216 6.988 1.00 61.00 170 PRO A O 1
ATOM 1289 N N . LYS A 1 171 ? -4.061 19.097 5.382 1.00 53.19 171 LYS A N 1
ATOM 1290 C CA . LYS A 1 171 ? -5.199 19.615 4.610 1.00 53.19 171 LYS A CA 1
ATOM 1291 C C . LYS A 1 171 ? -5.755 18.624 3.590 1.00 53.19 171 LYS A C 1
ATOM 1293 O O . LYS A 1 171 ? -6.813 18.898 3.029 1.00 53.19 171 LYS A O 1
ATOM 1298 N N . THR A 1 172 ? -5.032 17.549 3.270 1.00 52.50 172 THR A N 1
ATOM 1299 C CA . THR A 1 172 ? -5.408 16.633 2.177 1.00 52.50 172 THR A CA 1
ATOM 1300 C C . THR A 1 172 ? -5.482 15.178 2.603 1.00 52.50 172 THR A C 1
ATOM 1302 O O . THR A 1 172 ? -6.362 14.468 2.125 1.00 52.50 172 THR A O 1
ATOM 1305 N N . THR A 1 173 ? -4.572 14.740 3.473 1.00 59.81 173 THR A N 1
ATOM 1306 C CA . THR A 1 173 ? -4.498 13.352 3.927 1.00 59.81 173 THR A CA 1
ATOM 1307 C C . THR A 1 173 ? -3.856 13.343 5.305 1.00 59.81 173 THR A C 1
ATOM 1309 O O . THR A 1 173 ? -2.769 13.885 5.471 1.00 59.81 173 THR A O 1
ATOM 1312 N N . GLU A 1 174 ? -4.518 12.738 6.280 1.00 70.56 174 GLU A N 1
ATOM 1313 C CA . GLU A 1 174 ? -3.945 12.470 7.595 1.00 70.56 174 GLU A CA 1
ATOM 1314 C C . GLU A 1 174 ? -4.548 11.181 8.157 1.00 70.56 174 GLU A C 1
ATOM 1316 O O . GLU A 1 174 ? -5.621 10.733 7.728 1.00 70.56 174 GLU A O 1
ATOM 1321 N N . PHE A 1 175 ? -3.839 10.560 9.097 1.00 77.94 175 PHE A N 1
ATOM 1322 C CA . PHE A 1 175 ? -4.445 9.546 9.943 1.00 77.94 175 PHE A CA 1
ATOM 1323 C C . PHE A 1 175 ? -5.448 10.234 10.866 1.00 77.94 175 PHE A C 1
ATOM 1325 O O . PHE A 1 175 ? -5.079 10.961 11.783 1.00 77.94 175 PHE A O 1
ATOM 1332 N N . GLU A 1 176 ? -6.727 10.000 10.606 1.00 78.31 176 GLU A N 1
ATOM 1333 C CA . GLU A 1 176 ? -7.821 10.403 11.485 1.00 78.31 176 GLU A CA 1
ATOM 1334 C C . GLU A 1 176 ? -8.301 9.184 12.277 1.00 78.31 176 GLU A C 1
ATOM 1336 O O . GLU A 1 176 ? -8.034 8.039 11.900 1.00 78.31 176 GLU A O 1
ATOM 1341 N N . LYS A 1 177 ? -9.065 9.420 13.347 1.00 80.75 177 LYS A N 1
ATOM 1342 C CA . LYS A 1 177 ? -9.718 8.365 14.130 1.00 80.75 177 LYS A CA 1
ATOM 1343 C C . LYS A 1 177 ? -10.887 7.758 13.337 1.00 80.75 177 LYS A C 1
ATOM 1345 O O . LYS A 1 177 ? -12.042 8.028 13.636 1.00 80.75 177 LYS A O 1
ATOM 1350 N N . LYS A 1 178 ? -10.565 7.006 12.280 1.00 85.19 178 LYS A N 1
ATOM 1351 C CA . LYS A 1 178 ? -11.490 6.285 11.394 1.00 85.19 178 LYS A CA 1
ATOM 1352 C C . LYS A 1 178 ? -10.861 4.995 10.871 1.00 85.19 178 LYS A C 1
ATOM 1354 O O . LYS A 1 178 ? -9.631 4.927 10.775 1.00 85.19 178 LYS A O 1
ATOM 1359 N N . PRO A 1 179 ? -11.664 3.980 10.506 1.00 88.06 179 PRO A N 1
ATOM 1360 C CA . PRO A 1 179 ? -11.139 2.779 9.874 1.00 88.06 179 PRO A CA 1
ATOM 1361 C C . PRO A 1 179 ? -10.337 3.135 8.621 1.00 88.06 179 PRO A C 1
ATOM 1363 O O . PRO A 1 179 ? -10.806 3.902 7.781 1.00 88.06 179 PRO A O 1
ATOM 1366 N N . CYS A 1 180 ? -9.124 2.610 8.483 1.00 91.12 180 CYS A N 1
ATOM 1367 C CA . CYS A 1 180 ? -8.266 2.892 7.336 1.00 91.12 180 CYS A CA 1
ATOM 1368 C C . CYS A 1 180 ? -7.654 1.616 6.769 1.00 91.12 180 CYS A C 1
ATOM 1370 O O . CYS A 1 180 ? -7.297 0.693 7.501 1.00 91.12 180 CYS A O 1
ATOM 1372 N N . TYR A 1 181 ? -7.473 1.617 5.453 1.00 92.44 181 TYR A N 1
ATOM 1373 C CA . TYR A 1 181 ? -6.763 0.585 4.718 1.00 92.44 181 TYR A CA 1
ATOM 1374 C C . TYR A 1 181 ? -5.643 1.236 3.910 1.00 92.44 181 TYR A C 1
ATOM 1376 O O . TYR A 1 181 ? -5.854 2.213 3.185 1.00 92.44 181 TYR A O 1
ATOM 1384 N N . MET A 1 182 ? -4.438 0.701 4.039 1.00 91.94 182 MET A N 1
ATOM 1385 C CA . MET A 1 182 ? -3.263 1.176 3.331 1.00 91.94 182 MET A CA 1
ATOM 1386 C C . MET A 1 182 ? -2.494 -0.001 2.760 1.00 91.94 182 MET A C 1
ATOM 1388 O O . MET A 1 182 ? -2.369 -1.055 3.381 1.00 91.94 182 MET A O 1
ATOM 1392 N N . VAL A 1 183 ? -1.954 0.202 1.568 1.00 91.69 183 VAL A N 1
ATOM 1393 C CA . VAL A 1 183 ? -1.113 -0.772 0.891 1.00 91.69 183 VAL A CA 1
ATOM 1394 C C . VAL A 1 183 ? 0.168 -0.104 0.444 1.00 91.69 183 VAL A C 1
ATOM 1396 O O . VAL A 1 183 ? 0.163 0.998 -0.105 1.00 91.69 183 VAL A O 1
ATOM 1399 N N . PHE A 1 184 ? 1.263 -0.817 0.658 1.00 90.56 184 PHE A N 1
ATOM 1400 C CA . PHE A 1 184 ? 2.582 -0.467 0.180 1.00 90.56 184 PHE A CA 1
ATOM 1401 C C . PHE A 1 184 ? 3.137 -1.636 -0.630 1.00 90.56 184 PHE A C 1
ATOM 1403 O O . PHE A 1 184 ? 3.304 -2.728 -0.094 1.00 90.56 184 PHE A O 1
ATOM 1410 N N . ILE A 1 185 ? 3.439 -1.424 -1.909 1.00 89.12 185 ILE A N 1
ATOM 1411 C CA . ILE A 1 185 ? 4.055 -2.425 -2.788 1.00 89.12 185 ILE A CA 1
ATOM 1412 C C . ILE A 1 185 ? 5.421 -1.903 -3.206 1.00 89.12 185 ILE A C 1
ATOM 1414 O O . ILE A 1 185 ? 5.503 -0.929 -3.953 1.00 89.12 185 ILE A O 1
ATOM 1418 N N . LYS A 1 186 ? 6.485 -2.565 -2.755 1.00 86.50 186 LYS A N 1
ATOM 1419 C CA . LYS A 1 186 ? 7.864 -2.166 -3.046 1.00 86.50 186 LYS A CA 1
ATOM 1420 C C . LYS A 1 186 ? 8.385 -2.844 -4.310 1.00 86.50 186 LYS A C 1
ATOM 1422 O O . LYS A 1 186 ? 8.117 -4.023 -4.535 1.00 86.50 186 LYS A O 1
ATOM 1427 N N . ASN A 1 187 ? 9.192 -2.145 -5.109 1.00 85.56 187 ASN A N 1
ATOM 1428 C CA . ASN A 1 187 ? 9.993 -2.756 -6.182 1.00 85.56 187 ASN A CA 1
ATOM 1429 C C . ASN A 1 187 ? 9.191 -3.665 -7.142 1.00 85.56 187 ASN A C 1
ATOM 1431 O O . ASN A 1 187 ? 9.643 -4.745 -7.552 1.00 85.56 187 ASN A O 1
ATOM 1435 N N . TYR A 1 188 ? 7.977 -3.246 -7.505 1.00 88.38 188 TYR A N 1
ATOM 1436 C CA . TYR A 1 188 ? 7.153 -3.963 -8.472 1.00 88.38 188 TYR A CA 1
ATOM 1437 C C . TYR A 1 188 ? 7.714 -3.767 -9.883 1.00 88.38 188 TYR A C 1
ATOM 1439 O O . TYR A 1 188 ? 7.993 -2.640 -10.295 1.00 88.38 188 TYR A O 1
ATOM 1447 N N . GLU A 1 189 ? 7.910 -4.859 -10.623 1.00 89.81 189 GLU A N 1
ATOM 1448 C CA . GLU A 1 189 ? 8.492 -4.808 -11.965 1.00 89.81 189 GLU A CA 1
ATOM 1449 C C . GLU A 1 189 ? 7.428 -4.483 -13.010 1.00 89.81 189 GLU A C 1
ATOM 1451 O O . GLU A 1 189 ? 6.405 -5.156 -13.104 1.00 89.81 189 GLU A O 1
ATOM 1456 N N . ILE A 1 190 ? 7.704 -3.478 -13.837 1.00 87.69 190 ILE A N 1
ATOM 1457 C CA . ILE A 1 190 ? 6.831 -3.044 -14.923 1.00 87.69 190 ILE A CA 1
ATOM 1458 C C . ILE A 1 190 ? 7.586 -3.168 -16.237 1.00 87.69 190 ILE A C 1
ATOM 1460 O O . ILE A 1 190 ? 8.674 -2.608 -16.409 1.00 87.69 190 ILE A O 1
ATOM 1464 N N . ASP A 1 191 ? 6.976 -3.872 -17.184 1.00 84.81 191 ASP A N 1
ATOM 1465 C CA . ASP A 1 191 ? 7.534 -4.051 -18.518 1.00 84.81 191 ASP A CA 1
ATOM 1466 C C . ASP A 1 191 ? 7.387 -2.776 -19.356 1.00 84.81 191 ASP A C 1
ATOM 1468 O O . ASP A 1 191 ? 6.271 -2.376 -19.713 1.00 84.81 191 ASP A O 1
ATOM 1472 N N . GLY A 1 192 ? 8.517 -2.173 -19.725 1.00 79.62 192 GLY A N 1
ATOM 1473 C CA . GLY A 1 192 ? 8.613 -1.253 -20.854 1.00 79.62 192 GLY A CA 1
ATOM 1474 C C . GLY A 1 192 ? 8.574 -1.992 -22.194 1.00 79.62 192 GLY A C 1
ATOM 1475 O O . GLY A 1 192 ? 8.194 -3.159 -22.280 1.00 79.62 192 GLY A O 1
ATOM 1476 N N . LEU A 1 193 ? 8.966 -1.301 -23.260 1.00 82.19 193 LEU A N 1
ATOM 1477 C CA . LEU A 1 193 ? 9.059 -1.890 -24.596 1.00 82.19 193 LEU A CA 1
ATOM 1478 C C . LEU A 1 193 ? 10.328 -2.745 -24.740 1.00 82.19 193 LEU A C 1
ATOM 1480 O O . LEU A 1 193 ? 10.312 -3.768 -25.418 1.00 82.19 193 LEU A O 1
ATOM 1484 N N . PHE A 1 194 ? 11.416 -2.339 -24.080 1.00 86.00 194 PHE A N 1
ATOM 1485 C CA . PHE A 1 194 ? 12.723 -2.997 -24.161 1.00 86.00 194 PHE A CA 1
ATOM 1486 C C . PHE A 1 194 ? 13.362 -3.268 -22.800 1.00 86.00 194 PHE A C 1
ATOM 1488 O O . PHE A 1 194 ? 14.306 -4.054 -22.719 1.00 86.00 194 PHE A O 1
ATOM 1495 N N . LYS A 1 195 ? 12.905 -2.602 -21.733 1.00 85.06 195 LYS A N 1
ATOM 1496 C CA . LYS A 1 195 ? 13.472 -2.754 -20.388 1.00 85.06 195 LYS A CA 1
ATOM 1497 C C . LYS A 1 195 ? 12.382 -2.873 -19.336 1.00 85.06 195 LYS A C 1
ATOM 1499 O O . LYS A 1 195 ? 11.380 -2.164 -19.387 1.00 85.06 195 LYS A O 1
ATOM 1504 N N . LYS A 1 196 ? 12.628 -3.719 -18.339 1.00 88.88 196 LYS A N 1
ATOM 1505 C CA . LYS A 1 196 ? 11.867 -3.704 -17.092 1.00 88.88 196 LYS A CA 1
ATOM 1506 C C . LYS A 1 196 ? 12.370 -2.588 -16.192 1.00 88.88 196 LYS A C 1
ATOM 1508 O O . LYS A 1 196 ? 13.569 -2.307 -16.156 1.00 88.88 196 LYS A O 1
ATOM 1513 N N . ARG A 1 197 ? 11.453 -1.954 -15.474 1.00 88.88 197 ARG A N 1
ATOM 1514 C CA . ARG A 1 197 ? 11.756 -0.926 -14.475 1.00 88.88 197 ARG A CA 1
ATOM 1515 C C . ARG A 1 197 ? 10.957 -1.218 -13.217 1.00 88.88 197 ARG A C 1
ATOM 1517 O O . ARG A 1 197 ? 9.829 -1.694 -13.312 1.00 88.88 197 ARG A O 1
ATOM 1524 N N . THR A 1 198 ? 11.538 -0.938 -12.061 1.00 88.75 198 THR A N 1
ATOM 1525 C CA . THR A 1 198 ? 10.855 -1.081 -10.778 1.00 88.75 198 THR A CA 1
ATOM 1526 C C . THR A 1 198 ? 10.101 0.195 -10.426 1.00 88.75 198 THR A C 1
ATOM 1528 O O . THR A 1 198 ? 10.508 1.304 -10.783 1.00 8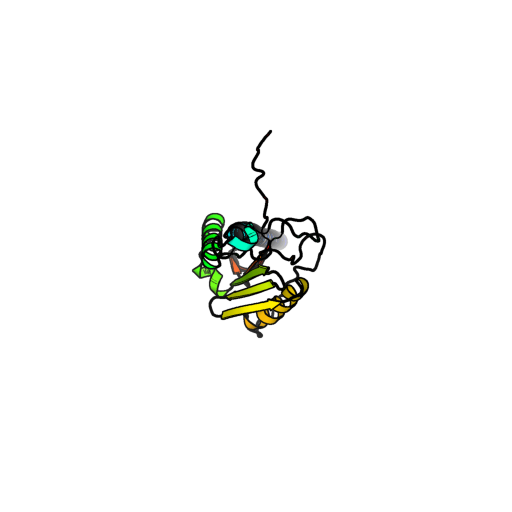8.75 198 THR A O 1
ATOM 1531 N N . ALA A 1 199 ? 8.977 0.037 -9.736 1.00 86.81 199 ALA A N 1
ATOM 1532 C CA . ALA A 1 199 ? 8.252 1.130 -9.114 1.00 86.81 199 ALA A CA 1
ATOM 1533 C C . ALA A 1 199 ? 7.714 0.695 -7.751 1.00 86.81 199 ALA A C 1
ATOM 1535 O O . ALA A 1 199 ? 7.267 -0.442 -7.586 1.00 86.81 199 ALA A O 1
ATOM 1536 N N . THR A 1 200 ? 7.719 1.634 -6.812 1.00 88.31 200 THR A N 1
ATOM 1537 C CA . THR A 1 200 ? 6.990 1.520 -5.551 1.00 88.31 200 THR A CA 1
ATOM 1538 C C . THR A 1 200 ? 5.627 2.183 -5.688 1.00 88.31 200 THR A C 1
ATOM 1540 O O . THR A 1 200 ? 5.487 3.232 -6.329 1.00 88.31 200 THR A O 1
ATOM 1543 N N . PHE A 1 201 ? 4.626 1.562 -5.075 1.00 89.56 201 PHE A N 1
ATOM 1544 C CA . PHE A 1 201 ? 3.265 2.064 -4.999 1.00 89.56 201 PHE A CA 1
ATOM 1545 C C . PHE A 1 201 ? 2.815 2.163 -3.550 1.00 89.56 201 PHE A C 1
ATOM 1547 O O . PHE A 1 201 ? 3.007 1.234 -2.769 1.00 89.56 201 PHE A O 1
ATOM 1554 N N . ILE A 1 202 ? 2.176 3.280 -3.220 1.00 88.69 202 ILE A N 1
ATOM 1555 C CA . ILE A 1 202 ? 1.571 3.525 -1.917 1.00 88.69 202 ILE A CA 1
ATOM 1556 C C . ILE A 1 202 ? 0.159 4.023 -2.174 1.00 88.69 202 ILE A C 1
ATOM 1558 O O . ILE A 1 202 ? -0.022 4.966 -2.943 1.00 88.69 202 ILE A O 1
ATOM 1562 N N . ALA A 1 203 ? -0.819 3.399 -1.531 1.00 89.88 203 ALA A N 1
ATOM 1563 C CA . ALA A 1 203 ? -2.204 3.836 -1.569 1.00 89.88 203 ALA A CA 1
ATOM 1564 C C . ALA A 1 203 ? -2.795 3.773 -0.165 1.00 89.88 203 ALA A C 1
ATOM 1566 O O . ALA A 1 203 ? -2.562 2.818 0.576 1.00 89.88 203 ALA A O 1
ATOM 1567 N N . PHE A 1 204 ? -3.560 4.798 0.193 1.00 90.00 204 PHE A N 1
ATOM 1568 C CA . PHE A 1 204 ? -4.176 4.961 1.504 1.00 90.00 204 PHE A CA 1
ATOM 1569 C C . PHE A 1 204 ? -5.614 5.434 1.329 1.00 90.00 204 PHE A C 1
ATOM 1571 O O . PHE A 1 204 ? -5.886 6.353 0.550 1.00 90.00 204 PHE A O 1
ATOM 1578 N N . LYS A 1 205 ? -6.533 4.835 2.085 1.00 89.00 205 LYS A N 1
ATOM 1579 C CA . LYS A 1 205 ? -7.919 5.282 2.155 1.00 89.00 205 LYS A CA 1
ATOM 1580 C C . LYS A 1 205 ? -8.463 5.088 3.565 1.00 89.00 205 LYS A C 1
ATOM 1582 O O . LYS A 1 205 ? -8.378 3.997 4.120 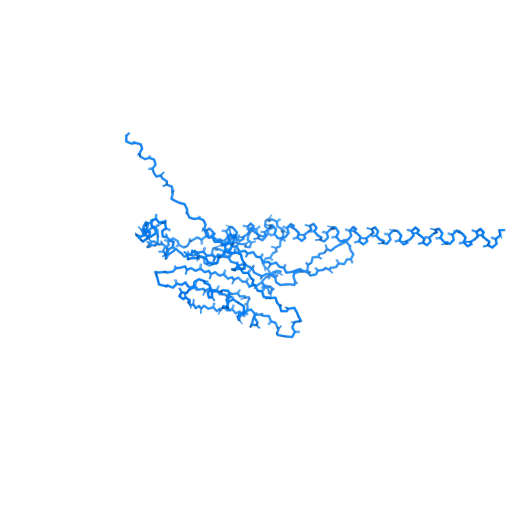1.00 89.00 205 LYS A O 1
ATOM 1587 N N . GLY A 1 206 ? -9.063 6.141 4.109 1.00 85.69 206 GLY A N 1
ATOM 1588 C CA . GLY A 1 206 ? -9.961 6.036 5.256 1.00 85.69 206 GLY A CA 1
ATOM 1589 C C . GLY A 1 206 ? -11.384 5.722 4.802 1.00 85.69 206 GLY A C 1
ATOM 1590 O O . GLY A 1 206 ? -11.801 6.156 3.723 1.00 85.69 206 GLY A O 1
ATOM 1591 N N . SER A 1 207 ? -12.128 4.980 5.614 1.00 81.50 207 SER A N 1
ATOM 1592 C CA . SER A 1 207 ? -13.523 4.652 5.349 1.00 81.50 207 SER A CA 1
ATOM 1593 C C . SER A 1 207 ? -14.346 5.932 5.273 1.00 81.50 207 SER A C 1
ATOM 1595 O O . SER A 1 207 ? -14.238 6.801 6.143 1.00 81.50 207 SER A O 1
ATOM 1597 N N . HIS A 1 208 ? -15.193 6.028 4.254 1.00 78.88 208 HIS A N 1
ATOM 1598 C CA . HIS A 1 208 ? -16.193 7.082 4.162 1.00 78.88 208 HIS A CA 1
ATOM 1599 C C . HIS A 1 208 ? -17.519 6.514 4.659 1.00 78.88 208 HIS A C 1
ATOM 1601 O O . HIS A 1 208 ? -18.100 5.650 4.005 1.00 78.88 208 HIS A O 1
ATOM 1607 N N . ILE A 1 209 ? -17.945 6.938 5.846 1.00 72.69 209 ILE A N 1
ATOM 1608 C CA . ILE A 1 209 ? -19.158 6.435 6.492 1.00 72.69 209 ILE A CA 1
ATOM 1609 C C . ILE A 1 209 ? -20.213 7.530 6.427 1.00 72.69 209 ILE A C 1
ATOM 1611 O O . ILE A 1 209 ? -20.054 8.602 7.008 1.00 72.69 209 ILE A O 1
ATOM 1615 N N . GLU A 1 210 ? -21.301 7.237 5.726 1.00 68.12 210 GLU A N 1
ATOM 1616 C CA . GLU A 1 210 ? -22.478 8.094 5.647 1.00 68.12 210 GLU A CA 1
ATOM 1617 C C . GLU A 1 210 ? -23.667 7.370 6.269 1.00 68.12 210 GLU A C 1
ATOM 1619 O O . GLU A 1 210 ? -23.847 6.162 6.090 1.00 68.12 210 GLU A O 1
ATOM 1624 N N . ARG A 1 211 ? -24.513 8.112 6.987 1.00 61.91 211 ARG A N 1
ATOM 1625 C CA . ARG A 1 211 ? -25.827 7.601 7.363 1.00 61.91 211 ARG A CA 1
ATOM 1626 C C . ARG A 1 211 ? -26.790 7.818 6.219 1.00 61.91 211 ARG A C 1
ATOM 1628 O O . ARG A 1 211 ? -26.918 8.920 5.698 1.00 61.91 211 ARG A O 1
ATOM 1635 N N . LYS A 1 212 ? -27.509 6.758 5.872 1.00 57.84 212 LYS A N 1
ATOM 1636 C CA . LYS A 1 212 ? -28.693 6.886 5.041 1.00 57.84 212 LYS A CA 1
ATOM 1637 C C . LYS A 1 212 ? -29.784 7.501 5.909 1.00 57.84 212 LYS A C 1
ATOM 1639 O O . LYS A 1 212 ? -30.263 6.824 6.817 1.00 57.84 212 LYS A O 1
ATOM 1644 N N . ASP A 1 213 ? -30.161 8.748 5.639 1.00 55.78 213 ASP A N 1
ATOM 1645 C CA . ASP A 1 213 ? -31.390 9.298 6.205 1.00 55.78 213 ASP A CA 1
ATOM 1646 C C . ASP A 1 213 ? -32.538 8.374 5.797 1.00 55.78 213 ASP A C 1
ATOM 1648 O O . ASP A 1 213 ? -32.843 8.180 4.614 1.00 55.78 213 ASP A O 1
ATOM 1652 N N . SER A 1 214 ? -33.149 7.731 6.787 1.00 46.81 214 SER A N 1
ATOM 1653 C CA . SER A 1 214 ? -34.468 7.155 6.612 1.00 46.81 214 SER A CA 1
ATOM 1654 C C . SER A 1 214 ? -35.403 8.340 6.430 1.00 46.81 214 SER A C 1
ATOM 1656 O O . SER A 1 214 ? -35.783 8.966 7.416 1.00 46.81 214 SER A O 1
ATOM 1658 N N . GLY A 1 215 ? -35.707 8.676 5.177 1.00 48.00 215 GLY A N 1
ATOM 1659 C CA . GLY A 1 215 ? -36.762 9.618 4.830 1.00 48.00 215 GLY A CA 1
ATOM 1660 C C . GLY A 1 215 ? -38.079 9.118 5.411 1.00 48.00 215 GLY A C 1
ATOM 1661 O O . GLY A 1 215 ? -38.789 8.333 4.788 1.00 48.00 215 GLY A O 1
ATOM 1662 N N . ILE A 1 216 ? -38.344 9.516 6.647 1.00 50.12 216 ILE A N 1
ATOM 1663 C CA . ILE A 1 216 ? -39.673 9.602 7.213 1.00 50.12 216 ILE A CA 1
ATOM 1664 C C . ILE A 1 216 ? -39.984 11.085 7.071 1.00 50.12 216 ILE A C 1
ATOM 1666 O O . ILE A 1 216 ? -39.652 11.888 7.937 1.00 50.12 216 ILE A O 1
ATOM 1670 N N . ASP A 1 217 ? -40.483 11.439 5.888 1.00 47.91 217 ASP A N 1
ATOM 1671 C CA . ASP A 1 217 ? -41.239 12.670 5.727 1.00 47.91 217 ASP A CA 1
ATOM 1672 C C . ASP A 1 217 ? -42.490 12.509 6.607 1.00 47.91 217 ASP A C 1
ATOM 1674 O O . ASP A 1 217 ? -43.287 11.593 6.377 1.00 47.91 217 ASP A O 1
ATOM 1678 N N . ASP A 1 218 ? -42.590 13.333 7.652 1.00 41.53 218 ASP A N 1
ATOM 1679 C CA . ASP A 1 218 ? -43.819 13.540 8.434 1.00 41.53 218 ASP A CA 1
ATOM 1680 C C . ASP A 1 218 ? -44.956 14.100 7.556 1.00 41.53 218 ASP A C 1
ATOM 1682 O O . ASP A 1 218 ? -44.688 14.988 6.707 1.00 41.53 218 ASP A O 1
#

Mean predicted aligned error: 8.84 Å

Secondary structure (DSSP, 8-state):
--HHHHHHHHHHHHHHHHHHHHHHHHHHHHHHHHHHHHHHHHHHHHHHHHTT-B-TTTTHHHHH--B-TTT-SBP-TT--B-HHHHHHHHHHHHHHHH---HHHHGGGEEEEEEEE-SS-EEEEEEETTEEEEEEESSTTHHHHHHHHHHHHHS-TT-S------STTBTTTB---SS-EEEEEEEEEEEE-SS-EEEEEEEEEEE------------